Protein AF-A0AAU9WSA8-F1 (afdb_monomer_lite)

pLDDT: mean 71.11, std 16.86, range [29.41, 93.94]

Structure (mmCIF, N/CA/C/O backbone):
data_AF-A0AAU9WSA8-F1
#
_entry.id   AF-A0AAU9WSA8-F1
#
loop_
_atom_site.group_PDB
_atom_site.id
_atom_site.type_symbol
_atom_site.label_atom_id
_atom_site.label_alt_id
_atom_site.label_comp_id
_atom_site.label_asym_id
_atom_site.label_entity_id
_atom_site.label_seq_id
_atom_site.pdbx_PDB_ins_code
_atom_site.Cartn_x
_atom_site.Cartn_y
_atom_site.Cartn_z
_atom_site.occupancy
_atom_site.B_iso_or_equiv
_atom_site.auth_seq_id
_atom_site.auth_comp_id
_atom_site.auth_asym_id
_atom_site.auth_atom_id
_atom_site.pdbx_PDB_model_num
ATOM 1 N N . ILE A 1 1 ? 27.628 58.136 44.321 1.00 37.78 1 ILE A N 1
ATOM 2 C CA . ILE A 1 1 ? 28.320 58.848 43.226 1.00 37.78 1 ILE A CA 1
ATOM 3 C C . ILE A 1 1 ? 28.999 57.755 42.400 1.00 37.78 1 ILE A C 1
ATOM 5 O O . ILE A 1 1 ? 30.096 57.352 42.742 1.00 37.78 1 ILE A O 1
ATOM 9 N N . GLU A 1 2 ? 28.289 56.952 41.610 1.00 31.12 2 GLU A N 1
ATOM 10 C CA . GLU A 1 2 ? 27.441 57.279 40.449 1.00 31.12 2 GLU A CA 1
ATOM 11 C C . GLU A 1 2 ? 28.246 57.835 39.260 1.00 31.12 2 GLU A C 1
ATOM 13 O O . GLU A 1 2 ? 29.129 58.669 39.449 1.00 31.12 2 GLU A O 1
ATOM 18 N N . SER A 1 3 ? 27.867 57.362 38.068 1.00 32.19 3 SER A N 1
ATOM 19 C CA . SER A 1 3 ? 28.309 57.655 36.690 1.00 32.19 3 SER A CA 1
ATOM 20 C C . SER A 1 3 ? 29.163 56.541 36.064 1.00 32.19 3 SER A C 1
ATOM 22 O O . SER A 1 3 ? 30.264 56.243 36.512 1.00 32.19 3 SER A O 1
ATOM 24 N N . SER A 1 4 ? 28.571 55.694 35.215 1.00 36.19 4 SER A N 1
ATOM 25 C CA . SER A 1 4 ? 28.052 55.945 33.851 1.00 36.19 4 SER A CA 1
ATOM 26 C C . SER A 1 4 ? 29.184 55.947 32.833 1.00 36.19 4 SER A C 1
ATOM 28 O O . SER A 1 4 ? 29.874 56.944 32.663 1.00 36.19 4 SER A O 1
ATOM 30 N N . ILE A 1 5 ? 29.336 54.824 32.133 1.00 39.62 5 ILE A N 1
ATOM 31 C CA . ILE A 1 5 ? 29.928 54.827 30.798 1.00 39.62 5 ILE A CA 1
ATOM 32 C C . ILE A 1 5 ? 28.748 54.687 29.845 1.00 39.62 5 ILE A C 1
ATOM 34 O O . ILE A 1 5 ? 28.063 53.665 29.833 1.00 39.62 5 ILE A O 1
ATOM 38 N N . GLU A 1 6 ? 28.479 55.786 29.152 1.00 33.28 6 GLU A N 1
ATOM 39 C CA . GLU A 1 6 ? 27.441 55.940 28.145 1.00 33.28 6 GLU A CA 1
ATOM 40 C C . GLU A 1 6 ? 27.757 55.108 26.898 1.00 33.28 6 GLU A C 1
ATOM 42 O O . GLU A 1 6 ? 28.896 55.020 26.436 1.00 33.28 6 GLU A O 1
ATOM 47 N N . GLU A 1 7 ? 26.705 54.508 26.356 1.00 34.28 7 GLU A N 1
ATOM 48 C CA . GLU A 1 7 ? 26.665 53.786 25.091 1.00 34.28 7 GLU A CA 1
ATOM 49 C C . GLU A 1 7 ? 26.322 54.790 23.970 1.00 34.28 7 GLU A C 1
ATOM 51 O O . GLU A 1 7 ? 25.290 55.461 24.071 1.00 34.28 7 GLU A O 1
ATOM 56 N N . PRO A 1 8 ? 27.134 54.946 22.904 1.00 35.00 8 PRO A N 1
ATOM 57 C CA . PRO A 1 8 ? 26.771 55.817 21.794 1.00 35.00 8 PRO A CA 1
ATOM 58 C C . PRO A 1 8 ? 25.943 55.055 20.755 1.00 35.00 8 PRO A C 1
ATOM 60 O O . PRO A 1 8 ? 26.436 54.161 20.065 1.00 35.00 8 PRO A O 1
ATOM 63 N N . LEU A 1 9 ? 24.684 55.470 20.624 1.00 43.28 9 LEU A N 1
ATOM 64 C CA . LEU A 1 9 ? 23.805 55.189 19.492 1.00 43.28 9 LEU A CA 1
ATOM 65 C C . LEU A 1 9 ? 24.187 56.063 18.284 1.00 43.28 9 LEU A C 1
ATOM 67 O O . LEU A 1 9 ? 24.214 57.286 18.389 1.00 43.28 9 LEU A O 1
ATOM 71 N N . LEU A 1 10 ? 24.381 55.428 17.129 1.00 32.25 10 LEU A N 1
ATOM 72 C CA . LEU A 1 10 ? 24.220 55.974 15.771 1.00 32.25 10 LEU A CA 1
ATOM 73 C C . LEU A 1 10 ? 23.604 54.804 14.972 1.00 32.25 10 LEU A C 1
ATOM 75 O O . LEU A 1 10 ? 24.219 53.742 14.917 1.00 32.25 10 LEU A O 1
ATOM 79 N N . GLY A 1 11 ? 22.334 54.810 14.542 1.00 30.17 11 GLY A N 1
ATOM 80 C CA . GLY A 1 11 ? 21.685 55.757 13.619 1.00 30.17 11 GLY A CA 1
ATOM 81 C C . GLY A 1 11 ? 22.115 55.437 12.179 1.00 30.17 11 GLY A C 1
ATOM 82 O O . GLY A 1 11 ? 23.296 55.203 11.961 1.00 30.17 11 GLY A O 1
ATOM 83 N N . ASP A 1 12 ? 21.308 55.415 11.126 1.00 29.41 12 ASP A N 1
ATOM 84 C CA . ASP A 1 12 ? 19.871 55.372 10.833 1.00 29.41 12 ASP A CA 1
ATOM 85 C C . ASP A 1 12 ? 19.802 55.008 9.321 1.00 29.41 12 ASP A C 1
ATOM 87 O O . ASP A 1 12 ? 20.824 55.061 8.633 1.00 29.41 12 ASP A O 1
ATOM 91 N N . ASP A 1 13 ? 18.619 54.665 8.814 1.00 30.89 13 ASP A N 1
ATOM 92 C CA . ASP A 1 13 ? 18.207 54.756 7.407 1.00 30.89 13 ASP A CA 1
ATOM 93 C C . ASP A 1 13 ? 18.874 53.867 6.337 1.00 30.89 13 ASP A C 1
ATOM 95 O O . ASP A 1 13 ? 19.964 54.106 5.821 1.00 30.89 13 ASP A O 1
ATOM 99 N N . THR A 1 14 ? 18.109 52.906 5.817 1.00 29.64 14 THR A N 1
ATOM 100 C CA . THR A 1 14 ? 17.340 53.135 4.575 1.00 29.64 14 THR A CA 1
ATOM 101 C C . THR A 1 14 ? 16.587 51.877 4.145 1.00 29.64 14 THR A C 1
ATOM 103 O O . THR A 1 14 ? 17.106 50.763 4.150 1.00 29.64 14 THR A O 1
ATOM 106 N N . ASP A 1 15 ? 15.330 52.108 3.771 1.00 30.19 15 ASP A N 1
ATOM 107 C CA . ASP A 1 15 ? 14.616 51.488 2.660 1.00 30.19 15 ASP A CA 1
ATOM 108 C C . ASP A 1 15 ? 14.897 50.017 2.325 1.00 30.19 15 ASP A C 1
ATOM 110 O O . ASP A 1 15 ? 15.874 49.649 1.678 1.00 30.19 15 ASP A O 1
ATOM 114 N N . THR A 1 16 ? 13.873 49.189 2.505 1.00 33.19 16 THR A N 1
ATOM 115 C CA . THR A 1 16 ? 13.071 48.825 1.328 1.00 33.19 16 THR A CA 1
ATOM 116 C C . THR A 1 16 ? 11.774 48.168 1.767 1.00 33.19 16 THR A C 1
ATOM 118 O O . THR A 1 16 ? 11.751 47.134 2.435 1.00 33.19 16 THR A O 1
ATOM 121 N N . ALA A 1 17 ? 10.665 48.767 1.339 1.00 40.09 17 ALA A N 1
ATOM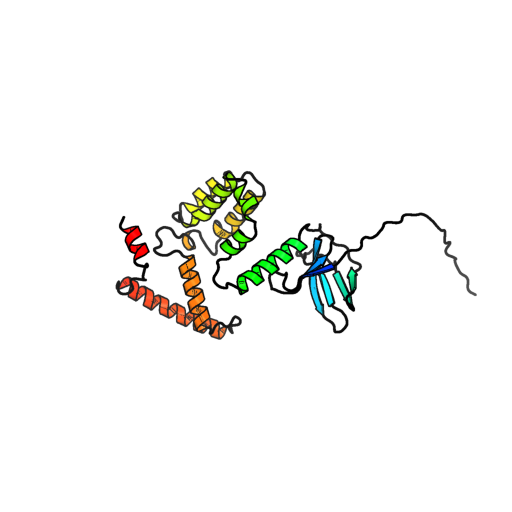 122 C CA . ALA A 1 17 ? 9.401 48.071 1.202 1.00 40.09 17 ALA A CA 1
ATOM 123 C C . ALA A 1 17 ? 9.640 46.698 0.553 1.00 40.09 17 ALA A C 1
ATOM 125 O O . ALA A 1 17 ? 10.170 46.625 -0.555 1.00 40.09 17 ALA A O 1
ATOM 126 N N . ASN A 1 18 ? 9.225 45.613 1.210 1.00 36.19 18 ASN A N 1
ATOM 127 C CA . ASN A 1 18 ? 9.007 44.354 0.509 1.00 36.19 18 ASN A CA 1
ATOM 128 C C . ASN A 1 18 ? 7.580 43.871 0.806 1.00 36.19 18 ASN A C 1
ATOM 130 O O . ASN A 1 18 ? 7.241 43.599 1.961 1.00 36.19 18 ASN A O 1
ATOM 134 N N . PRO A 1 19 ? 6.701 43.886 -0.207 1.00 33.22 19 PRO A N 1
ATOM 135 C CA . PRO A 1 19 ? 5.266 43.950 -0.036 1.00 33.22 19 PRO A CA 1
ATOM 136 C C . PRO A 1 19 ? 4.695 42.563 0.250 1.00 33.22 19 PRO A C 1
ATOM 138 O O . PRO A 1 19 ? 5.194 41.558 -0.245 1.00 33.22 19 PRO A O 1
ATOM 141 N N . ASN A 1 20 ? 3.588 42.525 0.990 1.00 38.09 20 ASN A N 1
ATOM 142 C CA . ASN A 1 20 ? 2.540 41.519 0.827 1.00 38.09 20 ASN A CA 1
ATOM 143 C C . ASN A 1 20 ? 3.008 40.081 0.562 1.00 38.09 20 ASN A C 1
ATOM 145 O O . ASN A 1 20 ? 2.600 39.464 -0.421 1.00 38.09 20 ASN A O 1
ATOM 149 N N . ASN A 1 21 ? 3.736 39.475 1.498 1.00 43.75 21 ASN A N 1
ATOM 150 C CA . ASN A 1 21 ? 3.671 38.023 1.612 1.00 43.75 21 ASN A CA 1
ATOM 151 C C . ASN A 1 21 ? 2.433 37.683 2.451 1.00 43.75 21 ASN A C 1
ATOM 153 O O . ASN A 1 21 ? 2.531 37.229 3.589 1.00 43.75 21 ASN A O 1
ATOM 157 N N . HIS A 1 22 ? 1.245 37.999 1.920 1.00 50.22 22 HIS A N 1
ATOM 158 C CA . HIS A 1 22 ? -0.015 37.593 2.532 1.00 50.22 22 HIS A CA 1
ATOM 159 C C . HIS A 1 22 ? -0.132 36.078 2.346 1.00 50.22 22 HIS A C 1
ATOM 161 O O . HIS A 1 22 ? -0.768 35.583 1.415 1.00 50.22 22 HIS A O 1
ATOM 167 N N . VAL A 1 23 ? 0.567 35.334 3.205 1.00 61.31 23 VAL A N 1
ATOM 168 C CA . VAL A 1 23 ? 0.524 33.880 3.249 1.00 61.31 23 VAL A CA 1
ATOM 169 C C . VAL A 1 23 ? -0.900 33.501 3.642 1.00 61.31 23 VAL A C 1
ATOM 171 O O . VAL A 1 23 ? -1.293 33.587 4.802 1.00 61.31 23 VAL A O 1
ATOM 174 N N . THR A 1 24 ? -1.724 33.160 2.652 1.00 71.25 24 THR A N 1
ATOM 175 C CA . THR A 1 24 ? -3.102 32.736 2.893 1.00 71.25 24 THR A CA 1
ATOM 176 C C . THR A 1 24 ? -3.088 31.287 3.334 1.00 71.25 24 THR A C 1
ATOM 178 O O . THR A 1 24 ? -2.490 30.441 2.667 1.00 71.25 24 THR A O 1
ATOM 181 N N . PHE A 1 25 ? -3.790 30.981 4.416 1.00 77.00 25 PHE A N 1
ATOM 182 C CA . PHE A 1 25 ? -3.896 29.623 4.922 1.00 77.00 25 PHE A CA 1
ATOM 183 C C . PHE A 1 25 ? -5.246 29.020 4.540 1.00 77.00 25 PHE A C 1
ATOM 185 O O . PHE A 1 25 ? -6.300 29.578 4.836 1.00 77.00 25 PHE A O 1
ATOM 192 N N . GLN A 1 26 ? -5.217 27.856 3.898 1.00 75.06 26 GLN A N 1
ATOM 193 C CA . GLN A 1 26 ? -6.404 27.087 3.563 1.00 75.06 26 GLN A CA 1
ATOM 194 C C . GLN A 1 26 ? -6.526 25.879 4.495 1.00 75.06 26 GLN A C 1
ATOM 196 O O . GLN A 1 26 ? -5.675 24.983 4.517 1.00 75.06 26 GLN A O 1
ATOM 201 N N . LEU A 1 27 ? -7.629 25.829 5.242 1.00 74.81 27 LEU A N 1
ATOM 202 C CA . LEU A 1 27 ? -8.042 24.628 5.956 1.00 74.81 27 LEU A CA 1
ATOM 203 C C . LEU A 1 27 ? -8.641 23.637 4.962 1.00 74.81 27 LEU A C 1
ATOM 205 O O . LEU A 1 27 ? -9.646 23.909 4.309 1.00 74.81 27 LEU A O 1
ATOM 209 N N . VAL A 1 28 ? -8.033 22.460 4.873 1.00 66.69 28 VAL A N 1
ATOM 210 C CA . VAL A 1 28 ? -8.615 21.313 4.185 1.00 66.69 28 VAL A CA 1
ATOM 211 C C . VAL A 1 28 ? -9.108 20.344 5.247 1.00 66.69 28 VAL A C 1
ATOM 213 O O . VAL A 1 28 ? -8.354 19.523 5.787 1.00 66.69 28 VAL A O 1
ATOM 216 N N . GLU A 1 29 ? -10.391 20.464 5.579 1.00 63.06 29 GLU A N 1
ATOM 217 C CA . GLU A 1 29 ? -11.080 19.504 6.437 1.00 63.06 29 GLU A CA 1
ATOM 218 C C . GLU A 1 29 ? -11.007 18.110 5.813 1.00 63.06 29 GLU A C 1
ATOM 220 O O . GLU A 1 29 ? -11.166 17.930 4.608 1.00 63.06 29 GLU A O 1
ATOM 225 N N . GLU A 1 30 ? -10.634 17.134 6.641 1.00 64.06 30 GLU A N 1
ATOM 226 C CA . GLU A 1 30 ? -10.365 15.746 6.247 1.00 64.06 30 GLU A CA 1
ATOM 227 C C . GLU A 1 30 ? -9.272 15.502 5.180 1.00 64.06 30 GLU A C 1
ATOM 229 O O . GLU A 1 30 ? -9.045 14.357 4.777 1.00 64.06 30 GLU A O 1
ATOM 234 N N . GLY A 1 31 ? -8.510 16.527 4.785 1.00 54.97 31 GLY A N 1
ATOM 235 C CA . GLY A 1 31 ? -7.525 16.454 3.696 1.00 54.97 31 GLY A CA 1
ATOM 236 C C . GLY A 1 31 ? -6.257 15.636 3.974 1.00 54.97 31 GLY A C 1
ATOM 237 O O . GLY A 1 31 ? -5.408 15.486 3.097 1.00 5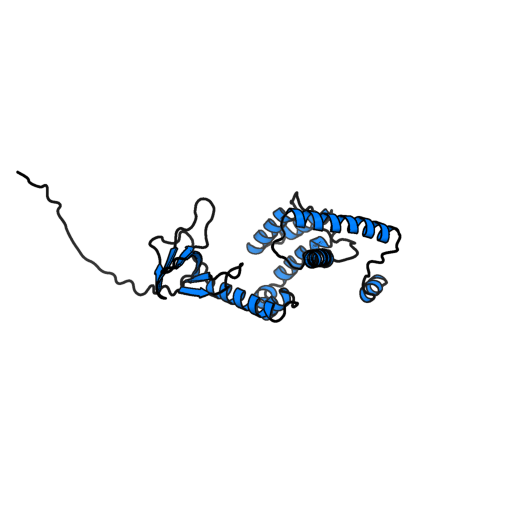4.97 31 GLY A O 1
ATOM 238 N N . SER A 1 32 ? -6.067 15.103 5.187 1.00 60.56 32 SER A N 1
ATOM 239 C CA . SER A 1 32 ? -4.902 14.263 5.508 1.00 60.56 32 SER A CA 1
ATOM 240 C C . SER A 1 32 ? -5.128 12.773 5.215 1.00 60.56 32 SER A C 1
ATOM 242 O O . SER A 1 32 ? -6.258 12.275 5.158 1.00 60.56 32 SER A O 1
ATOM 244 N N . LYS A 1 33 ? -4.031 11.997 5.141 1.00 55.19 33 LYS A N 1
ATOM 245 C CA . LYS A 1 33 ? -4.071 10.524 4.998 1.00 55.19 33 LYS A CA 1
ATOM 246 C C . LYS A 1 33 ? -5.015 9.867 6.024 1.00 55.19 33 LYS A C 1
ATOM 248 O O . LYS A 1 33 ? -5.754 8.958 5.663 1.00 55.19 33 LYS A O 1
ATOM 253 N N . ARG A 1 34 ? -5.102 10.406 7.250 1.00 55.78 34 ARG A N 1
ATOM 254 C CA . ARG A 1 34 ? -5.961 9.917 8.351 1.00 55.78 34 ARG A CA 1
ATOM 255 C C . ARG A 1 34 ? -7.297 10.669 8.537 1.00 55.78 34 ARG A C 1
ATOM 257 O O . ARG A 1 34 ? -7.868 10.569 9.615 1.00 55.78 34 ARG A O 1
ATOM 264 N N . ARG A 1 35 ? -7.785 11.430 7.542 1.00 54.19 35 ARG A N 1
ATOM 265 C CA . ARG A 1 35 ? -9.034 12.238 7.621 1.00 54.19 35 ARG A CA 1
ATOM 266 C C . ARG A 1 35 ? -9.048 13.299 8.731 1.00 54.19 35 ARG A C 1
ATOM 268 O O . ARG A 1 35 ? -10.093 13.762 9.155 1.00 54.19 35 ARG A O 1
ATOM 275 N N . LYS A 1 36 ? -7.878 13.721 9.200 1.00 68.12 36 LYS A N 1
ATOM 276 C CA . LYS A 1 36 ? -7.743 14.904 10.059 1.00 68.12 36 LYS A CA 1
ATOM 277 C C . LYS A 1 36 ? -7.614 16.162 9.209 1.00 68.12 36 LYS A C 1
ATOM 279 O O . LYS A 1 36 ? -7.059 16.079 8.108 1.00 68.12 36 LYS A O 1
ATOM 284 N N . THR A 1 37 ? -8.063 17.290 9.747 1.00 72.69 37 THR A N 1
ATOM 285 C CA . THR A 1 37 ? -7.886 18.619 9.157 1.00 72.69 37 THR A CA 1
ATOM 286 C C . THR A 1 37 ? -6.409 18.882 8.889 1.00 72.69 37 THR A C 1
ATOM 288 O O . THR A 1 37 ? -5.555 18.642 9.750 1.00 72.69 37 THR A O 1
ATOM 291 N N . LYS A 1 38 ? -6.111 19.329 7.672 1.00 79.00 38 LYS A N 1
ATOM 292 C CA . LYS A 1 38 ? -4.770 19.696 7.228 1.00 79.00 38 LYS A CA 1
ATOM 293 C C . LYS A 1 38 ? -4.788 21.179 6.880 1.00 79.00 38 LYS A C 1
ATOM 295 O O . LYS A 1 38 ? -5.657 21.606 6.130 1.00 79.00 38 LYS A O 1
ATOM 300 N N . LEU A 1 39 ? -3.853 21.941 7.430 1.00 81.56 39 LEU A N 1
ATOM 301 C CA . LEU A 1 39 ? -3.653 23.337 7.059 1.00 81.56 39 LEU A CA 1
ATOM 302 C C . LEU A 1 39 ? -2.588 23.381 5.966 1.00 81.56 39 LEU A C 1
ATOM 304 O O . LEU A 1 39 ? -1.560 22.710 6.091 1.00 81.56 39 LEU A O 1
ATOM 308 N N . VAL A 1 40 ? -2.841 24.125 4.899 1.00 80.50 40 VAL A N 1
ATOM 309 C CA . VAL A 1 40 ? -1.874 24.337 3.821 1.00 80.50 40 VAL A CA 1
ATOM 310 C C . VAL A 1 40 ? -1.792 25.828 3.553 1.00 80.50 40 VAL A C 1
ATOM 312 O O . VAL A 1 40 ? -2.828 26.488 3.514 1.00 80.50 40 VAL A O 1
ATOM 315 N N . ASP A 1 41 ? -0.590 26.362 3.409 1.00 80.81 41 ASP A N 1
ATOM 316 C CA . ASP A 1 41 ? -0.400 27.769 3.075 1.00 80.81 41 ASP A CA 1
ATOM 317 C C . ASP A 1 41 ? -0.251 27.997 1.559 1.00 80.81 41 ASP A C 1
ATOM 319 O O . ASP A 1 41 ? -0.097 27.048 0.782 1.00 80.81 41 ASP A O 1
ATOM 323 N N . SER A 1 42 ? -0.325 29.255 1.117 1.00 72.94 42 SER A N 1
ATOM 324 C CA . SER A 1 42 ? -0.161 29.628 -0.297 1.00 72.94 42 SER A CA 1
ATOM 325 C C . SER A 1 42 ? 1.235 29.350 -0.848 1.00 72.94 42 SER A C 1
ATOM 327 O O . SER A 1 42 ? 1.395 29.251 -2.062 1.00 72.94 42 SER A O 1
ATOM 329 N N . LEU A 1 43 ? 2.229 29.193 0.025 1.00 71.62 43 LEU A N 1
ATOM 330 C CA . LEU A 1 43 ? 3.605 28.874 -0.343 1.00 71.62 43 LEU A CA 1
ATOM 331 C C . LEU A 1 43 ? 3.810 27.368 -0.576 1.00 71.62 43 LEU A C 1
ATOM 333 O O . LEU A 1 43 ? 4.849 26.975 -1.103 1.00 71.62 43 LEU A O 1
ATOM 337 N N . GLY A 1 44 ? 2.824 26.528 -0.238 1.00 72.25 44 GLY A N 1
ATOM 338 C CA . GLY A 1 44 ? 2.845 25.077 -0.438 1.00 72.25 44 GLY A CA 1
ATOM 339 C C . GLY A 1 44 ? 3.309 24.278 0.784 1.00 72.25 44 GLY A C 1
ATOM 340 O O . GLY A 1 44 ? 3.500 23.063 0.693 1.00 72.25 44 GLY A O 1
ATOM 341 N N . TYR A 1 45 ? 3.478 24.911 1.944 1.00 80.31 45 TYR A N 1
ATOM 342 C CA . TYR A 1 45 ? 3.788 24.229 3.193 1.00 80.31 45 TYR A CA 1
ATOM 343 C C . TYR A 1 45 ? 2.539 23.631 3.830 1.00 80.31 45 TYR A C 1
ATOM 345 O O . TYR A 1 45 ? 1.426 24.149 3.761 1.00 80.31 45 TYR A O 1
ATOM 353 N N . SER A 1 46 ? 2.732 22.477 4.462 1.00 83.12 46 SER A N 1
ATOM 354 C CA . SER A 1 46 ? 1.671 21.681 5.067 1.00 83.12 46 SER A CA 1
ATOM 355 C C . SER A 1 46 ? 1.867 21.562 6.572 1.00 83.12 46 SER A C 1
ATOM 357 O O . SER A 1 46 ? 2.962 21.242 7.044 1.00 83.12 46 SER A O 1
ATOM 359 N N . TYR A 1 47 ? 0.775 21.711 7.317 1.00 84.06 47 TYR A N 1
ATOM 360 C CA . TYR A 1 47 ? 0.774 21.633 8.771 1.00 84.06 47 TYR A CA 1
ATOM 361 C C . TYR A 1 47 ? -0.295 20.666 9.290 1.00 84.06 47 TYR A C 1
ATOM 363 O O . TYR A 1 47 ? -1.380 20.510 8.718 1.00 84.06 47 TYR A O 1
ATOM 371 N N . ASN A 1 48 ? 0.019 19.999 10.401 1.00 84.25 48 ASN A N 1
ATOM 372 C CA . ASN A 1 48 ? -0.922 19.193 11.172 1.00 84.25 48 ASN A CA 1
ATOM 373 C C . ASN A 1 48 ? -1.164 19.814 12.552 1.00 84.25 48 ASN A C 1
ATOM 375 O O . ASN A 1 48 ? -0.342 20.578 13.057 1.00 84.25 48 ASN A O 1
ATOM 379 N N . VAL A 1 49 ? -2.303 19.488 13.164 1.00 85.12 49 VAL A N 1
ATOM 380 C CA . VAL A 1 49 ? -2.616 19.956 14.519 1.00 85.12 49 VAL A CA 1
ATOM 381 C C . VAL A 1 49 ? -1.639 19.317 15.507 1.00 85.12 49 VAL A C 1
ATOM 383 O O . VAL A 1 49 ? -1.612 18.091 15.652 1.00 85.12 49 VAL A O 1
ATOM 386 N N . ARG A 1 50 ? -0.860 20.152 16.199 1.00 84.12 50 ARG A N 1
ATOM 387 C CA . ARG A 1 50 ? 0.006 19.760 17.317 1.00 84.12 50 ARG A CA 1
ATOM 388 C C . ARG A 1 50 ? -0.785 19.711 18.619 1.00 84.12 50 ARG A C 1
ATOM 390 O O . ARG A 1 50 ? -0.679 18.741 19.363 1.00 84.12 50 ARG A O 1
ATOM 397 N N . SER A 1 51 ? -1.566 20.752 18.889 1.00 82.38 51 SER A N 1
ATOM 398 C CA . SER A 1 51 ? -2.409 20.860 20.079 1.00 82.38 51 SER A CA 1
ATOM 399 C C . SER A 1 51 ? -3.566 21.824 19.833 1.00 82.38 51 SER A C 1
ATOM 401 O O . SER A 1 51 ? -3.479 22.729 19.003 1.00 82.38 51 SER A O 1
ATOM 403 N N . LYS A 1 52 ? -4.663 21.621 20.563 1.00 85.56 52 LYS A N 1
ATOM 404 C CA . LYS A 1 52 ? -5.842 22.483 20.526 1.00 85.56 52 LYS A CA 1
ATOM 405 C C . LYS A 1 52 ? -6.142 22.952 21.946 1.00 85.56 52 LYS A C 1
ATOM 407 O O . LYS A 1 52 ? -6.238 22.126 22.849 1.00 85.56 52 LYS A O 1
ATOM 412 N N . ARG A 1 53 ? -6.238 24.263 22.135 1.00 83.44 53 ARG A N 1
ATOM 413 C CA . ARG A 1 53 ? -6.702 24.924 23.360 1.00 83.44 53 ARG A CA 1
ATOM 414 C C . ARG A 1 53 ? -8.073 25.546 23.091 1.00 83.44 53 ARG A C 1
ATOM 416 O O . ARG A 1 53 ? -8.491 25.625 21.938 1.00 83.44 53 ARG A O 1
ATOM 423 N N . SER A 1 54 ? -8.764 25.980 24.141 1.00 78.50 54 SER A N 1
ATOM 424 C CA . SER A 1 54 ? -10.068 26.651 24.023 1.00 78.50 54 SER A CA 1
ATOM 425 C C . SER A 1 54 ? -10.009 27.905 23.143 1.00 78.50 54 SER A C 1
ATOM 427 O O . SER A 1 54 ? -10.928 28.137 22.371 1.00 78.50 54 SER A O 1
ATOM 429 N N . TYR A 1 55 ? -8.908 28.655 23.217 1.00 80.56 55 TYR A N 1
ATOM 430 C CA . TYR A 1 55 ? -8.718 29.942 22.539 1.00 80.56 55 TYR A CA 1
ATOM 431 C C . TYR A 1 55 ? -7.791 29.881 21.312 1.00 80.56 55 TYR A C 1
ATOM 433 O O . TYR A 1 55 ? -7.657 30.862 20.591 1.00 80.56 55 TYR A O 1
ATOM 441 N N . ALA A 1 56 ? -7.087 28.765 21.082 1.00 84.44 56 ALA A N 1
ATOM 442 C CA . ALA A 1 56 ? -6.080 28.691 20.023 1.00 84.44 56 ALA A CA 1
ATOM 443 C C . ALA A 1 56 ? -5.844 27.267 19.517 1.00 84.44 56 ALA A C 1
ATOM 445 O O . ALA A 1 56 ? -5.791 26.312 20.297 1.00 84.44 56 ALA A O 1
ATOM 446 N N . THR A 1 57 ? -5.599 27.124 18.215 1.00 85.69 57 THR A N 1
ATOM 447 C CA . THR A 1 57 ? -5.115 25.870 17.620 1.00 85.69 57 THR A CA 1
ATOM 448 C C . THR A 1 57 ? -3.676 26.039 17.153 1.00 85.69 57 THR A C 1
ATOM 450 O O . THR A 1 57 ? -3.369 26.947 16.385 1.00 85.69 57 THR A O 1
ATOM 453 N N . TYR A 1 58 ? -2.793 25.151 17.606 1.00 85.94 58 TYR A N 1
ATOM 454 C CA . TYR A 1 58 ? -1.380 25.156 17.244 1.00 85.94 58 TYR A CA 1
ATOM 455 C C . TYR A 1 58 ? -1.119 24.110 16.170 1.00 85.94 58 TYR A C 1
ATOM 457 O O . TYR A 1 58 ? -1.349 22.910 16.363 1.00 85.94 58 TYR A O 1
ATOM 465 N N . TRP A 1 59 ? -0.579 24.567 15.055 1.00 87.69 59 TRP A N 1
ATOM 466 C CA . TRP A 1 59 ? -0.221 23.772 13.896 1.00 87.69 59 TRP A CA 1
ATOM 467 C C . TRP A 1 59 ? 1.298 23.661 13.813 1.00 87.69 59 TRP A C 1
ATOM 469 O O . TRP A 1 59 ? 2.015 24.625 14.066 1.00 87.69 59 TRP A O 1
ATOM 479 N N . GLN A 1 60 ? 1.807 22.484 13.467 1.00 89.25 60 GLN A N 1
ATOM 480 C CA . GLN A 1 60 ? 3.236 22.253 13.241 1.00 89.25 60 GLN A CA 1
ATOM 481 C C . GLN A 1 60 ? 3.454 21.689 11.840 1.00 89.25 60 GLN A C 1
ATOM 483 O O . GLN A 1 60 ? 2.598 20.969 11.316 1.00 89.25 60 GLN A O 1
ATOM 488 N N . CYS A 1 61 ? 4.603 21.997 11.245 1.00 87.12 61 CYS A N 1
ATOM 489 C CA . CYS A 1 61 ? 4.963 21.488 9.931 1.00 87.12 61 CYS A CA 1
ATOM 490 C C . CYS A 1 61 ? 4.969 19.948 9.896 1.00 87.12 61 CYS A C 1
ATOM 492 O O . CYS A 1 61 ? 5.361 19.273 10.855 1.00 87.12 61 CYS A O 1
ATOM 494 N N . THR A 1 62 ? 4.538 19.374 8.771 1.00 82.56 62 THR A N 1
ATOM 495 C CA . THR A 1 62 ? 4.485 17.919 8.587 1.00 82.56 62 THR A CA 1
ATOM 496 C C . THR A 1 62 ? 5.838 17.267 8.277 1.00 82.56 62 THR A C 1
ATOM 498 O O . THR A 1 62 ? 5.945 16.049 8.408 1.00 82.56 62 THR A O 1
ATOM 501 N N . VAL A 1 63 ? 6.867 18.032 7.891 1.00 83.25 63 VAL A N 1
ATOM 502 C CA . VAL A 1 63 ? 8.204 17.512 7.545 1.00 83.25 63 VAL A CA 1
ATOM 503 C C . VAL A 1 63 ? 9.057 17.363 8.805 1.00 83.25 63 VAL A C 1
ATOM 505 O O . VAL A 1 63 ? 9.544 18.339 9.370 1.00 83.25 63 VAL A O 1
ATOM 508 N N . ARG A 1 64 ? 9.224 16.127 9.290 1.00 83.44 64 ARG A N 1
ATOM 509 C CA . ARG A 1 64 ? 9.954 15.840 10.540 1.00 83.44 64 ARG A CA 1
ATOM 510 C C . ARG A 1 64 ? 10.872 14.608 10.434 1.00 83.44 64 ARG A C 1
ATOM 512 O O . ARG A 1 64 ? 10.584 13.597 11.077 1.00 83.44 64 ARG A O 1
ATOM 519 N N . PRO A 1 65 ? 11.951 14.648 9.630 1.00 81.12 65 PRO A N 1
ATOM 520 C CA . PRO A 1 65 ? 12.959 13.586 9.623 1.00 81.12 65 PRO A CA 1
ATOM 521 C C . PRO A 1 65 ? 13.663 13.484 10.989 1.00 81.12 65 PRO A C 1
ATOM 523 O O . PRO A 1 65 ? 13.736 14.462 11.738 1.00 81.12 65 PRO A O 1
ATOM 526 N N . ARG A 1 66 ? 14.166 12.291 11.346 1.00 76.00 66 ARG A N 1
ATOM 527 C CA . ARG A 1 66 ? 14.902 12.087 12.608 1.00 76.00 66 ARG A CA 1
ATOM 528 C C . ARG A 1 66 ? 16.158 12.972 12.616 1.00 76.00 66 ARG A C 1
ATOM 530 O O . ARG A 1 66 ? 16.895 12.989 11.641 1.00 76.00 66 ARG A O 1
ATOM 537 N N . GLY A 1 67 ? 16.379 13.719 13.698 1.00 79.19 67 GLY A N 1
ATOM 538 C CA . GLY A 1 67 ? 17.528 14.624 13.862 1.00 79.19 67 GLY A CA 1
ATOM 539 C C . GLY A 1 67 ? 17.316 16.051 13.335 1.00 79.19 67 GLY A C 1
ATOM 540 O O . GLY A 1 67 ? 17.637 16.993 14.048 1.00 79.19 67 GLY A O 1
ATOM 541 N N . ASN A 1 68 ? 16.703 16.236 12.158 1.00 83.62 68 ASN A N 1
ATOM 542 C CA . ASN A 1 68 ? 16.525 17.560 11.528 1.00 83.62 68 ASN A CA 1
ATOM 543 C C . ASN A 1 68 ? 15.048 17.908 11.250 1.00 83.62 68 ASN A C 1
ATOM 545 O O . ASN A 1 68 ? 14.642 18.217 10.128 1.00 83.62 68 ASN A O 1
ATOM 549 N N . ALA A 1 69 ? 14.199 17.800 12.272 1.00 86.19 69 ALA A N 1
ATOM 550 C CA . ALA A 1 69 ? 12.774 18.069 12.116 1.00 86.19 69 ALA A CA 1
ATOM 551 C C . ALA A 1 69 ? 12.484 19.562 11.905 1.00 86.19 69 ALA A C 1
ATOM 553 O O . ALA A 1 69 ? 13.020 20.406 12.625 1.00 86.19 69 ALA A O 1
ATOM 554 N N . CYS A 1 70 ? 11.559 19.876 10.993 1.00 86.88 70 CYS A N 1
ATOM 555 C CA . CYS A 1 70 ? 11.104 21.246 10.805 1.00 86.88 70 CYS A CA 1
ATOM 556 C C . CYS A 1 70 ? 10.418 21.766 12.077 1.00 86.88 70 CYS A C 1
ATOM 558 O O . CYS A 1 70 ? 9.575 21.081 12.674 1.00 86.88 70 CYS A O 1
ATOM 560 N N . LYS A 1 71 ? 10.795 22.980 12.494 1.00 86.31 71 LYS A N 1
ATOM 561 C CA . LYS A 1 71 ? 10.276 23.658 13.693 1.00 86.31 71 LYS A CA 1
ATOM 562 C C . LYS A 1 71 ? 9.241 24.742 13.376 1.00 86.31 71 LYS A C 1
ATOM 564 O O . LYS A 1 71 ? 8.763 25.393 14.305 1.00 86.31 71 LYS A O 1
ATOM 569 N N . ALA A 1 72 ? 8.891 24.919 12.103 1.00 87.50 72 ALA A N 1
ATOM 570 C CA . ALA A 1 72 ? 7.883 25.876 11.675 1.00 87.50 72 ALA A CA 1
ATOM 571 C C . ALA A 1 72 ? 6.497 25.514 12.228 1.00 87.50 72 ALA A C 1
ATOM 573 O O . ALA A 1 72 ? 6.080 24.346 12.237 1.00 87.50 72 ALA A O 1
ATOM 574 N N . THR A 1 73 ? 5.784 26.533 12.697 1.00 87.69 73 THR A N 1
ATOM 575 C CA . THR A 1 73 ? 4.468 26.411 13.334 1.00 87.69 73 THR A CA 1
ATOM 576 C C . THR A 1 73 ? 3.540 27.516 12.869 1.00 87.69 73 THR A C 1
ATOM 578 O O . THR A 1 73 ? 4.009 28.587 12.511 1.00 87.69 73 THR A O 1
ATOM 581 N N . VAL A 1 74 ? 2.234 27.283 12.944 1.00 86.88 74 VAL A N 1
ATOM 582 C CA . VAL A 1 74 ? 1.201 28.299 12.701 1.00 86.88 74 VAL A CA 1
ATOM 583 C C . VAL A 1 74 ? 0.238 28.285 13.879 1.00 86.88 74 VAL A C 1
ATOM 585 O O . VAL A 1 74 ? -0.098 27.220 14.402 1.00 86.88 74 VAL A O 1
ATOM 588 N N . ILE A 1 75 ? -0.194 29.455 14.324 1.00 85.62 75 ILE A N 1
ATOM 589 C CA . ILE A 1 75 ? -1.161 29.624 15.404 1.00 85.62 75 ILE A CA 1
ATOM 590 C C . ILE A 1 75 ? -2.453 30.145 14.786 1.00 85.62 75 ILE A C 1
ATOM 592 O O . ILE A 1 75 ? -2.433 31.090 14.007 1.00 85.62 75 ILE A O 1
ATOM 596 N N . GLN A 1 76 ? -3.569 29.505 15.121 1.00 86.75 76 GLN A N 1
ATOM 597 C CA . GLN A 1 76 ? -4.902 29.943 14.727 1.00 86.75 76 GLN A CA 1
ATOM 598 C C . GLN A 1 76 ? -5.645 30.467 15.958 1.00 86.75 76 GLN A C 1
ATOM 600 O O . GLN A 1 76 ? -5.854 29.695 16.899 1.00 86.75 76 GLN A O 1
ATOM 605 N N . GLN A 1 77 ? -6.047 31.737 15.933 1.00 85.06 77 GLN A N 1
ATOM 606 C CA . GLN A 1 77 ? -6.813 32.427 16.980 1.00 85.06 77 GLN A CA 1
ATOM 607 C C . GLN A 1 77 ? -7.939 33.226 16.320 1.00 85.06 77 GLN A C 1
ATOM 609 O O . GLN A 1 77 ? -7.689 33.954 15.363 1.00 85.06 77 GLN A O 1
ATOM 614 N N . ASP A 1 78 ? -9.177 33.031 16.775 1.00 75.06 78 ASP A N 1
ATOM 615 C CA . ASP A 1 78 ? -10.361 33.787 16.328 1.00 75.06 78 ASP A CA 1
ATOM 616 C C . ASP A 1 78 ? -10.506 33.928 14.798 1.00 75.06 78 ASP A C 1
ATOM 618 O O . ASP A 1 78 ? -10.845 34.978 14.264 1.00 75.06 78 ASP A O 1
ATOM 622 N N . GLY A 1 79 ? -10.215 32.848 14.062 1.00 69.75 79 GLY A N 1
ATOM 623 C CA . GLY A 1 79 ? -10.316 32.807 12.595 1.00 69.75 79 GLY A CA 1
ATOM 624 C C . GLY A 1 79 ? -9.116 33.389 11.839 1.00 69.75 79 GLY A C 1
ATOM 625 O O . GLY A 1 79 ? -9.032 33.217 10.625 1.00 69.75 79 GLY A O 1
ATOM 626 N N . THR A 1 80 ? -8.153 33.990 12.538 1.00 80.06 80 THR A N 1
ATOM 627 C CA . THR A 1 80 ? -6.895 34.484 11.964 1.00 80.06 80 THR A CA 1
ATOM 628 C C . THR A 1 80 ? -5.764 33.470 12.134 1.00 80.06 80 THR A C 1
ATOM 630 O O . THR A 1 80 ? -5.741 32.687 13.088 1.00 80.06 80 THR A O 1
ATOM 633 N N . PHE A 1 81 ? -4.828 33.463 11.184 1.00 82.88 81 PHE A N 1
ATOM 634 C CA . PHE A 1 81 ? -3.654 32.594 11.193 1.00 82.88 81 PHE A CA 1
ATOM 635 C C . PHE A 1 81 ? -2.387 33.436 11.266 1.00 82.88 81 PHE A C 1
ATOM 637 O O . PHE A 1 81 ? -2.211 34.366 10.484 1.00 82.88 81 PHE A O 1
ATOM 644 N N . GLN A 1 82 ? -1.489 33.073 12.174 1.00 82.00 82 GLN A N 1
ATOM 645 C CA . GLN A 1 82 ? -0.196 33.722 12.343 1.00 82.00 82 GLN A CA 1
ATOM 646 C C . GLN A 1 82 ? 0.910 32.672 12.265 1.00 82.00 82 GLN A C 1
ATOM 648 O O . GLN A 1 82 ? 0.900 31.683 13.005 1.00 82.00 82 GLN A O 1
ATOM 653 N N . ALA A 1 83 ? 1.862 32.863 11.353 1.00 81.38 83 ALA A N 1
ATOM 654 C CA . ALA A 1 83 ? 3.056 32.030 11.296 1.00 81.38 83 ALA A CA 1
ATOM 655 C C . ALA A 1 83 ? 3.931 32.295 12.533 1.00 81.38 83 ALA A C 1
ATOM 657 O O . ALA A 1 83 ? 4.098 33.432 12.962 1.00 81.38 83 ALA A O 1
ATOM 658 N N . GLY A 1 84 ? 4.467 31.236 13.134 1.00 78.69 84 GLY A N 1
ATOM 659 C CA . GLY A 1 84 ? 5.411 31.345 14.244 1.00 78.69 84 GLY A CA 1
ATOM 660 C C . GLY A 1 84 ? 6.803 31.778 13.776 1.00 78.69 84 GLY A C 1
ATOM 661 O O . GLY A 1 84 ? 7.114 31.723 12.592 1.00 78.69 84 GLY A O 1
ATOM 662 N N . ALA A 1 85 ? 7.670 32.132 14.725 1.00 76.50 85 ALA A N 1
ATOM 663 C CA . ALA A 1 85 ? 8.993 32.711 14.453 1.00 76.50 85 ALA A CA 1
ATOM 664 C C . ALA A 1 85 ? 9.990 31.789 13.715 1.00 76.50 85 ALA A C 1
ATOM 666 O O . ALA A 1 85 ? 11.002 32.257 13.203 1.00 76.50 85 ALA A O 1
ATOM 667 N N . ASN A 1 86 ? 9.742 30.476 13.663 1.00 82.69 86 ASN A N 1
ATOM 668 C CA . ASN A 1 86 ? 10.663 29.532 13.031 1.00 82.69 86 ASN A CA 1
ATOM 669 C C . ASN A 1 86 ? 10.379 29.390 11.532 1.00 82.69 86 ASN A C 1
ATOM 671 O O . ASN A 1 86 ? 9.310 28.908 11.151 1.00 82.69 86 ASN A O 1
ATOM 675 N N . ALA A 1 87 ? 11.378 29.696 10.704 1.00 82.12 87 ALA A N 1
ATOM 676 C CA . ALA A 1 87 ? 11.345 29.427 9.271 1.00 82.12 87 ALA A CA 1
ATOM 677 C C . ALA A 1 87 ? 11.384 27.917 8.955 1.00 82.12 87 ALA A C 1
ATOM 679 O O . ALA A 1 87 ? 11.825 27.085 9.759 1.00 82.12 87 ALA A O 1
ATOM 680 N N . HIS A 1 88 ? 10.921 27.554 7.757 1.00 82.12 88 HIS A N 1
ATOM 681 C CA . HIS A 1 88 ? 11.043 26.192 7.244 1.00 82.12 88 HIS A CA 1
ATOM 682 C C . HIS A 1 88 ? 12.504 25.865 6.909 1.00 82.12 88 HIS A C 1
ATOM 684 O O . HIS A 1 88 ? 13.233 26.690 6.374 1.00 82.12 88 HIS A O 1
ATOM 690 N N . ASN A 1 89 ? 12.925 24.634 7.201 1.00 82.94 89 ASN A N 1
ATOM 691 C CA . ASN A 1 89 ? 14.262 24.106 6.902 1.00 82.94 89 ASN A CA 1
ATOM 692 C C . ASN A 1 89 ? 14.257 23.164 5.682 1.00 82.94 89 ASN A C 1
ATOM 694 O O . ASN A 1 89 ? 15.127 22.307 5.549 1.00 82.94 89 ASN A O 1
ATOM 698 N N . HIS A 1 90 ? 13.231 23.266 4.838 1.00 79.56 90 HIS A N 1
ATOM 699 C CA . HIS A 1 90 ? 13.020 22.437 3.658 1.00 79.56 90 HIS A CA 1
ATOM 700 C C . HIS A 1 90 ? 12.272 23.245 2.595 1.00 79.56 90 HIS A C 1
ATOM 702 O O . HIS A 1 90 ? 11.548 24.182 2.930 1.00 79.56 90 HIS A O 1
ATOM 708 N N . SER A 1 91 ? 12.406 22.857 1.329 1.00 75.69 91 SER A N 1
ATOM 709 C CA . SER A 1 91 ? 11.668 23.472 0.223 1.00 75.69 91 SER A CA 1
ATOM 710 C C . SER A 1 91 ? 10.164 23.209 0.345 1.00 75.69 91 SER A C 1
ATOM 712 O O . SER A 1 91 ? 9.747 22.159 0.855 1.00 75.69 91 SER A O 1
ATOM 714 N N . SER A 1 92 ? 9.343 24.155 -0.111 1.00 71.38 92 SER A N 1
ATOM 715 C CA . SER A 1 92 ? 7.906 23.929 -0.249 1.00 71.38 92 SER A CA 1
ATOM 716 C C . SER A 1 92 ? 7.603 22.932 -1.369 1.00 71.38 92 SER A C 1
ATOM 718 O O . SER A 1 92 ? 8.422 22.702 -2.258 1.00 71.38 92 SER A O 1
ATOM 720 N N . GLU A 1 93 ? 6.420 22.319 -1.310 1.00 64.56 93 GLU A N 1
ATOM 721 C CA . GLU A 1 93 ? 5.924 21.403 -2.339 1.00 64.56 93 GLU A CA 1
ATOM 722 C C . GLU A 1 93 ? 4.768 22.090 -3.090 1.00 64.56 93 GLU A C 1
ATOM 724 O O . GLU A 1 93 ? 3.634 22.133 -2.587 1.00 64.56 93 GLU A O 1
ATOM 729 N N . PRO A 1 94 ? 5.021 22.668 -4.282 1.00 60.41 94 PRO A N 1
ATOM 730 C CA . PRO A 1 94 ? 3.971 23.273 -5.090 1.00 60.41 94 PRO A CA 1
ATOM 731 C C . PRO A 1 94 ? 2.885 22.235 -5.400 1.00 60.41 94 PRO A C 1
ATOM 733 O O . PRO A 1 94 ? 3.173 21.129 -5.848 1.00 60.41 94 PRO A O 1
ATOM 736 N N . GLY A 1 95 ? 1.620 22.575 -5.147 1.00 60.12 95 GLY A N 1
ATOM 737 C CA . GLY A 1 95 ? 0.492 21.665 -5.385 1.00 60.12 95 GLY A CA 1
ATOM 738 C C . GLY A 1 95 ? 0.032 20.852 -4.169 1.00 60.12 95 GLY A C 1
ATOM 739 O O . GLY A 1 95 ? -0.917 20.076 -4.294 1.00 60.12 95 GLY A O 1
ATOM 740 N N . ALA A 1 96 ? 0.594 21.076 -2.974 1.00 59.44 96 ALA A N 1
ATOM 741 C CA . ALA A 1 96 ? 0.115 20.456 -1.733 1.00 59.44 96 ALA A CA 1
ATOM 742 C C . ALA A 1 96 ? -1.388 20.701 -1.460 1.00 59.44 96 ALA A C 1
ATOM 744 O O . ALA A 1 96 ? -2.083 19.815 -0.950 1.00 59.44 96 ALA A O 1
ATOM 745 N N . VAL A 1 97 ? -1.906 21.879 -1.837 1.00 59.88 97 VAL A N 1
ATOM 746 C CA . VAL A 1 97 ? -3.338 22.227 -1.769 1.00 59.88 97 VAL A CA 1
ATOM 747 C C . VAL A 1 97 ? -4.154 21.355 -2.727 1.00 59.88 97 VAL A C 1
ATOM 749 O O . VAL A 1 97 ? -5.157 20.761 -2.328 1.00 59.88 97 VAL A O 1
ATOM 752 N N . THR A 1 98 ? -3.716 21.244 -3.982 1.00 63.56 98 THR A N 1
ATOM 753 C CA . THR A 1 98 ? -4.370 20.437 -5.022 1.00 63.56 98 THR A CA 1
ATOM 754 C C . THR A 1 98 ? -4.388 18.962 -4.632 1.00 63.56 98 THR A C 1
ATOM 756 O O . THR A 1 98 ? -5.440 18.329 -4.680 1.00 63.56 98 THR A O 1
ATOM 759 N N . ALA A 1 99 ? -3.271 18.434 -4.125 1.00 57.75 99 ALA A N 1
ATOM 760 C CA . ALA A 1 99 ? -3.181 17.069 -3.617 1.00 57.75 99 ALA A CA 1
ATOM 761 C C . ALA A 1 99 ? -4.139 16.821 -2.437 1.00 57.75 99 ALA A C 1
ATOM 763 O O . ALA A 1 99 ? -4.810 15.790 -2.386 1.00 57.75 99 ALA A O 1
ATOM 764 N N . ALA A 1 100 ? -4.258 17.771 -1.503 1.00 58.38 100 ALA A N 1
ATOM 765 C CA . ALA A 1 100 ? -5.183 17.658 -0.375 1.00 58.38 100 ALA A CA 1
ATOM 766 C C . ALA A 1 100 ? -6.661 17.701 -0.817 1.00 58.38 100 ALA A C 1
ATOM 768 O O . ALA A 1 100 ? -7.472 16.931 -0.298 1.00 58.38 100 ALA A O 1
ATOM 769 N N . LYS A 1 101 ? -7.004 18.536 -1.809 1.00 65.75 101 LYS A N 1
ATOM 770 C CA . LYS A 1 101 ? -8.344 18.583 -2.422 1.00 65.75 101 LYS A CA 1
ATOM 771 C C . LYS A 1 101 ? -8.676 17.291 -3.175 1.00 65.75 101 LYS A C 1
ATOM 773 O O . LYS A 1 101 ? -9.768 16.761 -2.998 1.00 65.75 101 LYS A O 1
ATOM 778 N N . ILE A 1 102 ? -7.726 16.730 -3.928 1.00 65.62 102 ILE A N 1
ATOM 779 C CA . ILE A 1 102 ? -7.889 15.430 -4.601 1.00 65.62 102 ILE A CA 1
ATOM 780 C C . ILE A 1 102 ? -8.129 14.321 -3.571 1.00 65.62 102 ILE A C 1
ATOM 782 O O . ILE A 1 102 ? -9.057 13.535 -3.725 1.00 65.62 102 ILE A O 1
ATOM 786 N N . VAL A 1 103 ? -7.351 14.274 -2.482 1.00 61.91 103 VAL A N 1
ATOM 787 C CA . VAL A 1 103 ? -7.549 13.281 -1.410 1.00 61.91 103 VAL A CA 1
ATOM 788 C C . VAL A 1 103 ? -8.931 13.407 -0.763 1.00 61.91 103 VAL A C 1
ATOM 790 O O . VAL A 1 103 ? -9.537 12.378 -0.459 1.00 61.91 103 VAL A O 1
ATOM 793 N N . LYS A 1 104 ? -9.435 14.632 -0.561 1.00 67.44 104 LYS A N 1
ATOM 794 C CA . LYS A 1 104 ? -10.796 14.870 -0.058 1.00 67.44 104 LYS A CA 1
ATOM 795 C C . LYS A 1 104 ? -11.845 14.309 -1.028 1.00 67.44 104 LYS A C 1
ATOM 797 O O . LYS A 1 104 ? -12.634 13.462 -0.623 1.00 67.44 104 LYS A O 1
ATOM 802 N N . LEU A 1 105 ? -11.773 14.680 -2.308 1.00 64.81 105 LEU A N 1
ATOM 803 C CA . LEU A 1 105 ? -12.721 14.242 -3.342 1.00 64.81 105 LEU A CA 1
ATOM 804 C C . LEU A 1 105 ? -12.707 12.722 -3.566 1.00 64.81 105 LEU A C 1
ATOM 806 O O . LEU A 1 105 ? -13.760 12.103 -3.684 1.00 64.81 105 LEU A O 1
ATOM 810 N N . VAL A 1 106 ? -11.524 12.093 -3.566 1.00 61.97 106 VAL A N 1
ATOM 811 C CA . VAL A 1 106 ? -11.384 10.626 -3.649 1.00 61.97 106 VAL A CA 1
ATOM 812 C C . VAL A 1 106 ? -12.123 9.951 -2.498 1.00 61.97 106 VAL A C 1
ATOM 814 O O . VAL A 1 106 ? -12.767 8.925 -2.697 1.00 61.97 106 VAL A O 1
ATOM 817 N N . LYS A 1 107 ? -12.020 10.506 -1.287 1.00 63.62 107 LYS A N 1
ATOM 818 C CA . LYS A 1 107 ? -12.644 9.934 -0.093 1.00 63.62 107 LYS A CA 1
ATOM 819 C C . LYS A 1 107 ? -14.149 10.170 -0.049 1.00 63.62 107 LYS A C 1
ATOM 821 O O . LYS A 1 107 ? -14.855 9.242 0.321 1.00 63.62 107 LYS A O 1
ATOM 826 N N . GLU A 1 108 ? -14.625 11.352 -0.438 1.00 68.56 108 GLU A N 1
ATOM 827 C CA . GLU A 1 108 ? -16.061 11.638 -0.574 1.00 68.56 108 GLU A CA 1
ATOM 828 C C . GLU A 1 108 ? -16.699 10.683 -1.593 1.00 68.56 108 GLU A C 1
ATOM 830 O O . GLU A 1 108 ? -17.622 9.945 -1.258 1.00 68.56 108 GLU A O 1
ATOM 835 N N . LYS A 1 109 ? -16.103 10.552 -2.781 1.00 62.94 109 LYS A N 1
ATOM 836 C CA . LYS A 1 109 ? -16.614 9.670 -3.840 1.00 62.94 109 LYS A CA 1
ATOM 837 C C . LYS A 1 109 ? -16.493 8.174 -3.511 1.00 62.94 109 LYS A C 1
ATOM 839 O O . LYS A 1 109 ? -17.329 7.373 -3.917 1.00 62.94 109 LYS A O 1
ATOM 844 N N . ALA A 1 110 ? -15.480 7.778 -2.737 1.00 55.72 110 ALA A N 1
ATOM 845 C CA . ALA A 1 110 ? -15.360 6.410 -2.222 1.00 55.72 110 ALA A CA 1
ATOM 846 C C . ALA A 1 110 ? -16.379 6.086 -1.112 1.00 55.72 110 ALA A C 1
ATOM 848 O O . ALA A 1 110 ? -16.636 4.911 -0.851 1.00 55.72 110 ALA A O 1
ATOM 849 N N . LEU A 1 111 ? -16.933 7.096 -0.431 1.00 59.28 111 LEU A N 1
ATOM 850 C CA . LEU A 1 111 ? -18.011 6.906 0.542 1.00 59.28 111 LEU A CA 1
ATOM 851 C C . LEU A 1 111 ? -19.372 6.754 -0.144 1.00 59.28 111 LEU A C 1
ATOM 853 O O . LEU A 1 111 ? -20.185 5.968 0.338 1.00 59.28 111 LEU A O 1
ATOM 857 N N . GLU A 1 112 ? -19.589 7.453 -1.261 1.00 62.03 112 GLU A N 1
ATOM 858 C CA . GLU A 1 112 ? -20.802 7.339 -2.082 1.00 62.03 112 GLU A CA 1
ATOM 859 C C . GLU A 1 112 ? -20.943 5.953 -2.721 1.00 62.03 112 GLU A C 1
ATOM 861 O O . GLU A 1 112 ? -22.034 5.388 -2.730 1.00 62.03 112 GLU A O 1
ATOM 866 N N . ASP A 1 113 ? -19.838 5.364 -3.191 1.00 55.03 113 ASP A N 1
ATOM 867 C CA . ASP A 1 113 ? -19.850 4.047 -3.830 1.00 55.03 113 ASP A CA 1
ATOM 868 C C . ASP A 1 113 ? -18.771 3.127 -3.240 1.00 55.03 113 ASP A C 1
ATOM 870 O O . ASP A 1 113 ? -17.699 2.885 -3.804 1.00 55.03 113 ASP A O 1
ATOM 874 N N . LYS A 1 114 ? -19.077 2.619 -2.041 1.00 50.28 114 LYS A N 1
ATOM 875 C CA . LYS A 1 114 ? -18.178 1.876 -1.134 1.00 50.28 114 LYS A CA 1
ATOM 876 C C . LYS A 1 114 ? -17.554 0.605 -1.730 1.00 50.28 114 LYS A C 1
ATOM 878 O O . LYS A 1 114 ? -16.651 0.025 -1.125 1.00 50.28 114 LYS A O 1
ATOM 883 N N . PHE A 1 115 ? -18.035 0.158 -2.889 1.00 50.38 115 PHE A N 1
ATOM 884 C CA . PHE A 1 115 ? -17.577 -1.047 -3.584 1.00 50.38 115 PHE A CA 1
ATOM 885 C C . PHE A 1 115 ? -16.912 -0.764 -4.937 1.00 50.38 115 PHE A C 1
ATOM 887 O O . PHE A 1 115 ? -16.456 -1.704 -5.597 1.00 50.38 115 PHE A O 1
ATOM 894 N N . LYS A 1 116 ? -16.799 0.506 -5.346 1.00 53.19 116 LYS A N 1
ATOM 895 C CA . LYS A 1 116 ? -16.068 0.883 -6.555 1.00 53.19 116 LYS A CA 1
ATOM 896 C C . LYS A 1 116 ? -14.557 0.784 -6.289 1.00 53.19 116 LYS A C 1
ATOM 898 O O . LYS A 1 116 ? -14.060 1.353 -5.315 1.00 53.19 116 LYS A O 1
ATOM 903 N N . PRO A 1 117 ? -13.788 0.047 -7.111 1.00 55.44 117 PRO A N 1
ATOM 904 C CA . PRO A 1 117 ? -12.359 -0.125 -6.879 1.00 55.44 117 PRO A CA 1
ATOM 905 C C . PRO A 1 117 ? -11.623 1.214 -7.008 1.00 55.44 117 PRO A C 1
ATOM 907 O O . PRO A 1 117 ? -11.905 2.001 -7.912 1.00 55.44 117 PRO A O 1
ATOM 910 N N . ALA A 1 118 ? -10.628 1.444 -6.145 1.00 50.28 118 ALA A N 1
ATOM 911 C CA . ALA A 1 118 ? -9.845 2.684 -6.116 1.00 50.28 118 ALA A CA 1
ATOM 912 C C . ALA A 1 118 ? -9.222 3.036 -7.481 1.00 50.28 118 ALA A C 1
ATOM 914 O O . ALA A 1 118 ? -9.100 4.209 -7.817 1.00 50.28 118 ALA A O 1
ATOM 915 N N . SER A 1 119 ? -8.904 2.033 -8.307 1.00 54.38 119 SER A N 1
ATOM 916 C CA . SER A 1 119 ? -8.424 2.224 -9.679 1.00 54.38 119 SER A CA 1
ATOM 917 C C . SER A 1 119 ? -9.442 2.911 -10.595 1.00 54.38 119 SER A C 1
ATOM 919 O O . SER A 1 119 ? -9.043 3.722 -11.420 1.00 54.38 119 SER A O 1
ATOM 921 N N . ALA A 1 120 ? -10.740 2.634 -10.437 1.00 55.88 120 ALA A N 1
ATOM 922 C CA . ALA A 1 120 ? -11.800 3.271 -11.221 1.00 55.88 120 ALA A CA 1
ATOM 923 C C . ALA A 1 120 ? -12.045 4.724 -10.777 1.00 55.88 120 ALA A C 1
ATOM 925 O O . ALA A 1 120 ? -12.344 5.583 -11.598 1.00 55.88 120 ALA A O 1
ATOM 926 N N . ILE A 1 121 ? -11.860 5.013 -9.485 1.00 55.31 121 ILE A N 1
ATOM 927 C CA . ILE A 1 121 ? -11.936 6.378 -8.939 1.00 55.31 121 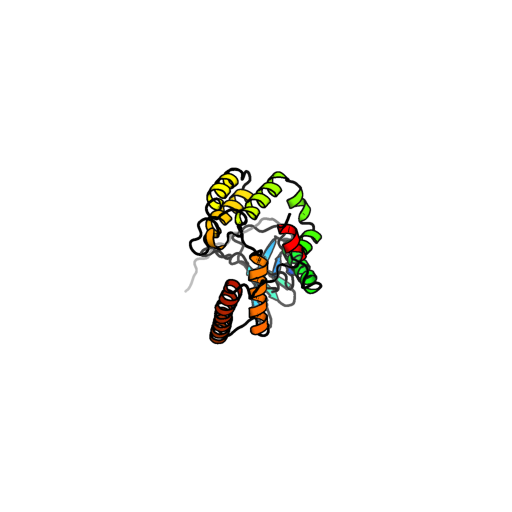ILE A CA 1
ATOM 928 C C . ILE A 1 121 ? -10.733 7.206 -9.416 1.00 55.31 121 ILE A C 1
ATOM 930 O O . ILE A 1 121 ? -10.895 8.344 -9.834 1.00 55.31 121 ILE A O 1
ATOM 934 N N . VAL A 1 122 ? -9.534 6.618 -9.429 1.00 51.94 122 VAL A N 1
ATOM 935 C CA . VAL A 1 122 ? -8.310 7.248 -9.958 1.00 51.94 122 VAL A CA 1
ATOM 936 C C . VAL A 1 122 ? -8.384 7.470 -11.478 1.00 51.94 122 VAL A C 1
ATOM 938 O O . VAL A 1 122 ? -7.895 8.488 -11.962 1.00 51.94 122 VAL A O 1
ATOM 941 N N . GLN A 1 123 ? -9.030 6.566 -12.223 1.00 56.34 123 GLN A N 1
ATOM 942 C CA . GLN A 1 123 ? -9.295 6.716 -13.662 1.00 56.34 123 GLN A CA 1
ATOM 943 C C . GLN A 1 123 ? -10.235 7.889 -13.977 1.00 56.34 123 GLN A C 1
ATOM 945 O O . GLN A 1 123 ? -9.966 8.642 -14.906 1.00 56.34 123 GLN A O 1
ATOM 950 N N . GLU A 1 124 ? -11.293 8.092 -13.187 1.00 55.41 124 GLU A N 1
ATOM 951 C CA . GLU A 1 124 ? -12.231 9.213 -13.372 1.00 55.41 124 GLU A CA 1
ATOM 952 C C . GLU A 1 124 ? -11.644 10.586 -12.993 1.00 55.41 124 GLU A C 1
ATOM 954 O O . GLU A 1 124 ? -12.208 11.611 -13.364 1.00 55.41 124 GLU A O 1
ATOM 959 N N . LEU A 1 125 ? -10.521 10.626 -12.268 1.00 55.31 125 LEU A N 1
ATOM 960 C CA . LEU A 1 125 ? -9.891 11.853 -11.759 1.00 55.31 125 LEU A CA 1
ATOM 961 C C . LEU A 1 125 ? -8.771 12.414 -12.657 1.00 55.31 125 LEU A C 1
ATOM 963 O O . LEU A 1 125 ? -8.023 13.288 -12.224 1.00 55.31 125 LEU A O 1
ATOM 967 N N . GLY A 1 126 ? -8.627 11.933 -13.896 1.00 52.34 126 GLY A N 1
ATOM 968 C CA . GLY A 1 126 ? -7.731 12.550 -14.886 1.00 52.34 126 GLY A CA 1
ATOM 969 C C . GLY A 1 126 ? -6.232 12.251 -14.722 1.00 52.34 126 GLY A C 1
ATOM 970 O O . GLY A 1 126 ? -5.409 12.862 -15.394 1.00 52.34 126 GLY A O 1
ATOM 971 N N . LEU A 1 127 ? -5.848 11.272 -13.894 1.00 52.22 127 LEU A N 1
ATOM 972 C CA . LEU A 1 127 ? -4.455 10.788 -13.784 1.00 52.22 127 LEU A CA 1
ATOM 973 C C . LEU A 1 127 ? -4.019 9.896 -14.967 1.00 52.22 127 LEU A C 1
ATOM 975 O O . LEU A 1 127 ? -2.877 9.442 -15.030 1.00 52.22 127 LEU A O 1
ATOM 979 N N . GLN A 1 128 ? -4.920 9.655 -15.921 1.00 47.81 128 GLN A N 1
ATOM 980 C CA . GLN A 1 128 ? -4.664 8.869 -17.124 1.00 47.81 128 GLN A CA 1
ATOM 981 C C . GLN A 1 128 ? -3.645 9.540 -18.055 1.00 47.81 128 GLN A C 1
ATOM 983 O O . GLN A 1 128 ? -2.876 8.830 -18.694 1.00 47.81 128 GLN A O 1
ATOM 988 N N . THR A 1 129 ? -3.573 10.870 -18.108 1.00 47.22 129 THR A N 1
ATOM 989 C CA . THR A 1 129 ? -2.735 11.586 -19.085 1.00 47.22 129 THR A CA 1
ATOM 990 C C . THR A 1 129 ? -1.239 11.356 -18.838 1.00 47.22 129 THR A C 1
ATOM 992 O O . THR A 1 129 ? -0.505 11.060 -19.769 1.00 47.22 129 THR A O 1
ATOM 995 N N . ALA A 1 130 ? -0.779 11.349 -17.582 1.00 45.44 130 ALA A N 1
ATOM 996 C CA . ALA A 1 130 ? 0.622 11.043 -17.258 1.00 45.44 130 ALA A CA 1
ATOM 997 C C . ALA A 1 130 ? 0.976 9.549 -17.415 1.00 45.44 130 ALA A C 1
ATOM 999 O O . ALA A 1 130 ? 2.118 9.215 -17.712 1.00 45.44 130 ALA A O 1
ATOM 1000 N N . TYR A 1 131 ? 0.001 8.647 -17.247 1.00 42.94 131 TYR A N 1
ATOM 1001 C CA . TYR A 1 131 ? 0.191 7.200 -17.415 1.00 42.94 131 TYR A CA 1
ATOM 1002 C C . TYR A 1 131 ? 0.062 6.739 -18.881 1.00 42.94 131 TYR A C 1
ATOM 1004 O O . TYR A 1 131 ? 0.523 5.653 -19.220 1.00 42.94 131 TYR A O 1
ATOM 1012 N N . SER A 1 132 ? -0.555 7.555 -19.745 1.00 50.25 132 SER A N 1
ATOM 1013 C CA . SER A 1 132 ? -0.840 7.233 -21.155 1.00 50.25 132 SER A CA 1
ATOM 1014 C C . SER A 1 132 ? 0.118 7.882 -22.156 1.00 50.25 132 SER A C 1
ATOM 1016 O O . SER A 1 132 ? 0.081 7.519 -23.326 1.00 50.25 132 SER A O 1
ATOM 1018 N N . ASN A 1 133 ? 0.967 8.826 -21.735 1.00 54.78 133 ASN A N 1
ATOM 1019 C CA . ASN A 1 133 ? 1.819 9.579 -22.665 1.00 54.78 133 ASN A CA 1
ATOM 1020 C C . ASN A 1 133 ? 3.164 8.900 -22.985 1.00 54.78 133 ASN A C 1
ATOM 1022 O O . ASN A 1 133 ? 3.799 9.274 -23.966 1.00 54.78 133 ASN A O 1
ATOM 1026 N N . ASP A 1 134 ? 3.591 7.900 -22.203 1.00 65.00 134 ASP A N 1
ATOM 1027 C CA . ASP A 1 134 ? 4.796 7.109 -22.481 1.00 65.00 134 ASP A CA 1
ATOM 1028 C C . ASP A 1 134 ? 4.496 5.602 -22.428 1.00 65.00 134 ASP A C 1
ATOM 1030 O O . ASP A 1 134 ? 4.524 4.942 -21.382 1.00 65.00 134 ASP A O 1
ATOM 1034 N N . GLU A 1 135 ? 4.203 5.060 -23.607 1.00 74.06 135 GLU A N 1
ATOM 1035 C CA . GLU A 1 135 ? 3.922 3.646 -23.855 1.00 74.06 135 GLU A CA 1
ATOM 1036 C C . GLU A 1 135 ? 5.055 2.730 -23.348 1.00 74.06 135 GLU A C 1
ATOM 1038 O O . GLU A 1 135 ? 4.797 1.601 -22.912 1.00 74.06 135 GLU A O 1
ATOM 1043 N N . ALA A 1 136 ? 6.309 3.201 -23.352 1.00 75.06 136 ALA A N 1
ATOM 1044 C CA . ALA A 1 136 ? 7.448 2.427 -22.868 1.00 75.06 136 ALA A CA 1
ATOM 1045 C C . ALA A 1 136 ? 7.401 2.266 -21.343 1.00 75.06 136 ALA A C 1
ATOM 1047 O O . ALA A 1 136 ? 7.500 1.139 -20.842 1.00 75.06 136 ALA A O 1
ATOM 1048 N N . THR A 1 137 ? 7.150 3.356 -20.612 1.00 78.12 137 THR A N 1
ATOM 1049 C CA . THR A 1 137 ? 6.978 3.343 -19.151 1.00 78.12 137 THR A CA 1
ATOM 1050 C C . THR A 1 137 ? 5.784 2.485 -18.733 1.00 78.12 137 THR A C 1
ATOM 1052 O O . THR A 1 137 ? 5.892 1.657 -17.823 1.00 78.12 137 THR A O 1
ATOM 1055 N N . TYR A 1 138 ? 4.655 2.596 -19.434 1.00 78.94 138 TYR A N 1
ATOM 1056 C CA . TYR A 1 138 ? 3.489 1.753 -19.172 1.00 78.94 138 TYR A CA 1
ATOM 1057 C C . TYR A 1 138 ? 3.809 0.259 -19.334 1.00 78.94 138 TYR A C 1
ATOM 1059 O O . TYR A 1 138 ? 3.564 -0.541 -18.423 1.00 78.94 138 TYR A O 1
ATOM 1067 N N . ARG A 1 139 ? 4.409 -0.132 -20.467 1.00 83.44 139 ARG A N 1
ATOM 1068 C CA . ARG A 1 139 ? 4.806 -1.527 -20.724 1.00 83.44 139 ARG A CA 1
ATOM 1069 C C . ARG A 1 139 ? 5.806 -2.030 -19.692 1.00 83.44 139 ARG A C 1
ATOM 1071 O O . ARG A 1 139 ? 5.693 -3.176 -19.255 1.00 83.44 139 ARG A O 1
ATOM 1078 N N . PHE A 1 140 ? 6.751 -1.189 -19.288 1.00 85.75 140 PHE A N 1
ATOM 1079 C CA . PHE A 1 140 ? 7.731 -1.504 -18.258 1.00 85.75 140 PHE A CA 1
ATOM 1080 C C . PHE A 1 140 ? 7.066 -1.828 -16.914 1.00 85.75 140 PHE A C 1
ATOM 1082 O O . PHE A 1 140 ? 7.253 -2.920 -16.370 1.00 85.75 140 PHE A O 1
ATOM 1089 N N . ILE A 1 141 ? 6.196 -0.938 -16.427 1.00 84.19 141 ILE A N 1
ATOM 1090 C CA . ILE A 1 141 ? 5.471 -1.132 -15.165 1.00 84.19 141 ILE A CA 1
ATOM 1091 C C . ILE A 1 141 ? 4.572 -2.374 -15.244 1.00 84.19 141 ILE A C 1
ATOM 1093 O O . ILE A 1 141 ? 4.500 -3.147 -14.287 1.00 84.19 141 ILE A O 1
ATOM 1097 N N . ARG A 1 142 ? 3.923 -2.640 -16.387 1.00 85.31 142 ARG A N 1
ATOM 1098 C CA . ARG A 1 142 ? 3.138 -3.875 -16.561 1.00 85.31 142 ARG A CA 1
ATOM 1099 C C . ARG A 1 142 ? 3.988 -5.138 -16.462 1.00 85.31 142 ARG A C 1
ATOM 1101 O O . ARG A 1 142 ? 3.511 -6.112 -15.883 1.00 85.31 142 ARG A O 1
ATOM 1108 N N . LYS A 1 143 ? 5.213 -5.134 -16.996 1.00 87.38 143 LYS A N 1
ATOM 1109 C CA . LYS A 1 143 ? 6.145 -6.267 -16.871 1.00 87.38 143 LYS A CA 1
ATOM 1110 C C . LYS A 1 143 ? 6.554 -6.491 -15.413 1.00 87.38 143 LYS A C 1
ATOM 1112 O O . LYS A 1 143 ? 6.530 -7.633 -14.964 1.00 87.38 143 LYS A O 1
ATOM 1117 N N . LEU A 1 144 ? 6.816 -5.425 -14.650 1.00 87.12 144 LEU A N 1
ATOM 1118 C CA . LEU A 1 144 ? 7.081 -5.520 -13.206 1.00 87.12 144 LEU A CA 1
ATOM 1119 C C . LEU A 1 144 ? 5.877 -6.082 -12.433 1.00 87.12 144 LEU A C 1
ATOM 1121 O O . LEU A 1 144 ? 6.018 -7.021 -11.653 1.00 87.12 144 LEU A O 1
ATOM 1125 N N . MET A 1 145 ? 4.667 -5.586 -12.707 1.00 84.50 145 MET A N 1
ATOM 1126 C CA . MET A 1 145 ? 3.435 -6.099 -12.088 1.00 84.50 145 MET A CA 1
ATOM 1127 C C . MET A 1 145 ? 3.110 -7.549 -12.479 1.00 84.50 145 MET A C 1
ATOM 1129 O O . MET A 1 145 ? 2.265 -8.181 -11.843 1.00 84.50 145 MET A O 1
ATOM 1133 N N . ALA A 1 146 ? 3.747 -8.078 -13.525 1.00 87.12 146 ALA A N 1
ATOM 1134 C CA . ALA A 1 146 ? 3.558 -9.447 -13.977 1.00 87.12 146 ALA A CA 1
ATOM 1135 C C . ALA A 1 146 ? 4.528 -10.453 -13.332 1.00 87.12 146 ALA A C 1
ATOM 1137 O O . ALA A 1 146 ? 4.298 -11.656 -13.449 1.00 87.12 146 ALA A O 1
ATOM 1138 N N . LEU A 1 147 ? 5.558 -9.995 -12.608 1.00 89.31 147 LEU A N 1
ATOM 1139 C CA . LEU A 1 147 ? 6.524 -10.865 -11.925 1.00 89.31 147 LEU A CA 1
ATOM 1140 C C . LEU A 1 147 ? 5.885 -11.942 -11.030 1.00 89.31 147 LEU A C 1
ATOM 1142 O O . LEU A 1 147 ? 6.347 -13.079 -11.086 1.00 89.31 147 LEU A O 1
ATOM 1146 N N . PRO A 1 148 ? 4.794 -11.679 -10.277 1.00 88.38 148 PRO A N 1
ATOM 1147 C CA . PRO A 1 148 ? 4.153 -12.716 -9.466 1.00 88.38 148 PRO A CA 1
ATOM 1148 C C . PRO A 1 148 ? 3.646 -13.913 -10.272 1.00 88.38 148 PRO A C 1
ATOM 1150 O O . PRO A 1 148 ? 3.467 -14.991 -9.711 1.00 88.38 148 PRO A O 1
ATOM 1153 N N . PHE A 1 149 ? 3.392 -13.752 -11.574 1.00 84.56 149 PHE A N 1
ATOM 1154 C CA . PHE A 1 149 ? 2.929 -14.842 -12.431 1.00 84.56 149 PHE A CA 1
ATOM 1155 C C . PHE A 1 149 ? 4.050 -15.776 -12.884 1.00 84.56 149 PHE A C 1
ATOM 1157 O O . PHE A 1 149 ? 3.738 -16.795 -13.490 1.00 84.56 149 PHE A O 1
ATOM 1164 N N . LEU A 1 150 ? 5.316 -15.463 -12.602 1.00 88.06 150 LEU A N 1
ATOM 1165 C CA . LEU A 1 150 ? 6.447 -16.327 -12.921 1.00 88.06 150 LEU A CA 1
ATOM 1166 C C . LEU A 1 150 ? 6.717 -17.333 -11.792 1.00 88.06 150 LEU A C 1
ATOM 1168 O O . LEU A 1 150 ? 6.420 -17.053 -10.622 1.00 88.06 150 LEU A O 1
ATOM 1172 N N . PRO A 1 151 ? 7.302 -18.501 -12.114 1.00 89.56 151 PRO A N 1
ATOM 1173 C CA . PRO A 1 151 ? 7.849 -19.393 -11.102 1.00 89.56 151 PRO A CA 1
ATOM 1174 C C . PRO A 1 151 ? 8.829 -18.641 -10.197 1.00 89.56 151 PRO A C 1
ATOM 1176 O O . PRO A 1 151 ? 9.628 -17.843 -10.681 1.00 89.56 151 PRO A O 1
ATOM 1179 N N . HIS A 1 152 ? 8.818 -18.916 -8.891 1.00 87.69 152 HIS A N 1
ATOM 1180 C CA . HIS A 1 152 ? 9.607 -18.145 -7.920 1.00 87.69 152 HIS A CA 1
ATOM 1181 C C . HIS A 1 152 ? 11.114 -18.076 -8.234 1.00 87.69 152 HIS A C 1
ATOM 1183 O O . HIS A 1 152 ? 11.770 -17.097 -7.891 1.00 87.69 152 HIS A O 1
ATOM 1189 N N . TYR A 1 153 ? 11.665 -19.097 -8.895 1.00 90.00 153 TYR A N 1
ATOM 1190 C CA . TYR A 1 153 ? 13.071 -19.156 -9.297 1.00 90.00 153 TYR A CA 1
ATOM 1191 C C . TYR A 1 153 ? 13.389 -18.275 -10.522 1.00 90.00 153 TYR A C 1
ATOM 1193 O O . TYR A 1 153 ? 14.531 -17.863 -10.692 1.00 90.00 153 TYR A O 1
ATOM 1201 N N . GLU A 1 154 ? 12.392 -17.932 -11.343 1.00 92.50 154 GLU A N 1
ATOM 1202 C CA . GLU A 1 154 ? 12.524 -17.036 -12.503 1.00 92.50 154 GLU A CA 1
ATOM 1203 C C . GLU A 1 154 ? 12.286 -15.561 -12.154 1.00 92.50 154 GLU A C 1
ATOM 1205 O O . GLU A 1 154 ? 12.722 -14.678 -12.893 1.00 92.50 154 GLU A O 1
ATOM 1210 N N . ILE A 1 155 ? 11.642 -15.275 -11.017 1.00 92.56 155 ILE A N 1
ATOM 1211 C CA . ILE A 1 155 ? 11.290 -13.911 -10.597 1.00 92.56 155 ILE A CA 1
ATOM 1212 C C . ILE A 1 155 ? 12.527 -13.019 -10.476 1.00 92.56 155 ILE A C 1
ATOM 1214 O O . ILE A 1 155 ? 12.563 -11.945 -11.073 1.00 92.56 155 ILE A O 1
ATOM 1218 N N . ARG A 1 156 ? 13.548 -13.454 -9.727 1.00 92.88 156 ARG A N 1
ATOM 1219 C CA . ARG A 1 156 ? 14.761 -12.651 -9.506 1.00 92.88 156 ARG A CA 1
ATOM 1220 C C . ARG A 1 156 ? 15.552 -12.431 -10.806 1.00 92.88 156 ARG A C 1
ATOM 1222 O O . ARG A 1 156 ? 15.828 -11.273 -11.111 1.00 92.88 156 ARG A O 1
ATOM 1229 N N . PRO A 1 157 ? 15.857 -13.465 -11.617 1.00 93.12 157 PRO A N 1
ATOM 1230 C CA . PRO A 1 157 ? 16.502 -13.267 -12.917 1.00 93.12 157 PRO A CA 1
ATOM 1231 C C . PRO A 1 157 ? 15.726 -12.330 -13.851 1.00 93.12 157 PRO A C 1
ATOM 1233 O O . PRO A 1 157 ? 16.323 -11.485 -14.518 1.00 93.12 157 PRO A O 1
ATOM 1236 N N . MET A 1 158 ? 14.395 -12.449 -13.896 1.00 93.25 158 MET A N 1
ATOM 1237 C CA . MET A 1 158 ? 13.573 -11.591 -14.748 1.00 93.25 158 MET A CA 1
ATOM 1238 C C . MET A 1 158 ? 13.525 -10.150 -14.236 1.00 93.25 158 MET A C 1
ATOM 1240 O O . MET A 1 158 ? 13.587 -9.219 -15.034 1.00 93.25 158 MET A O 1
ATOM 1244 N N . PHE A 1 159 ? 13.461 -9.953 -12.919 1.00 93.94 159 PHE A N 1
ATOM 1245 C CA . PHE A 1 159 ? 13.511 -8.627 -12.317 1.00 93.94 159 PHE A CA 1
ATOM 1246 C C . PHE A 1 159 ? 14.828 -7.911 -12.639 1.00 93.94 159 PHE A C 1
ATOM 1248 O O . PHE A 1 159 ? 14.783 -6.771 -13.080 1.00 93.94 159 PHE A O 1
ATOM 1255 N N . VAL A 1 160 ? 15.974 -8.593 -12.523 1.00 93.12 160 VAL A N 1
ATOM 1256 C CA . VAL A 1 160 ? 17.289 -8.022 -12.881 1.00 93.12 160 VAL A CA 1
ATOM 1257 C C . VAL A 1 160 ? 17.345 -7.625 -14.360 1.00 93.12 160 VAL A C 1
ATOM 1259 O O . VAL A 1 160 ? 17.866 -6.573 -14.711 1.00 93.12 160 VAL A O 1
ATOM 1262 N N . ARG A 1 161 ? 16.759 -8.429 -15.256 1.00 92.50 161 ARG A N 1
ATOM 1263 C CA . ARG A 1 161 ? 16.654 -8.064 -16.679 1.00 92.50 161 ARG A CA 1
ATOM 1264 C C . ARG A 1 161 ? 15.795 -6.825 -16.911 1.00 92.50 161 ARG A C 1
ATOM 1266 O O . ARG A 1 161 ? 16.079 -6.057 -17.823 1.00 92.50 161 ARG A O 1
ATOM 1273 N N . LEU A 1 162 ? 14.735 -6.654 -16.126 1.00 90.88 162 LEU A N 1
ATOM 1274 C CA . LEU A 1 162 ? 13.881 -5.475 -16.204 1.00 90.88 162 LEU A CA 1
ATOM 1275 C C . LEU A 1 162 ? 14.570 -4.257 -15.584 1.00 90.88 162 LEU A C 1
ATOM 1277 O O . LEU A 1 162 ? 14.518 -3.196 -16.186 1.00 90.88 162 LEU A O 1
ATOM 1281 N N . SER A 1 163 ? 15.258 -4.376 -14.450 1.00 89.12 163 SER A N 1
ATOM 1282 C CA . SER A 1 163 ? 15.859 -3.216 -13.778 1.00 89.12 163 SER A CA 1
ATOM 1283 C C . SER A 1 163 ? 16.868 -2.468 -14.656 1.00 89.12 163 SER A C 1
ATOM 1285 O O . SER A 1 163 ? 16.907 -1.244 -14.617 1.00 89.12 163 SER A O 1
ATOM 1287 N N . VAL A 1 164 ? 17.591 -3.170 -15.536 1.00 88.75 164 VAL A N 1
ATOM 1288 C CA . VAL A 1 164 ? 18.513 -2.565 -16.522 1.00 88.75 164 VAL A CA 1
ATOM 1289 C C . VAL A 1 164 ? 17.791 -1.707 -17.579 1.00 88.75 164 VAL A C 1
ATOM 1291 O O . VAL A 1 164 ? 18.393 -0.815 -18.167 1.00 88.75 164 VAL A O 1
ATOM 1294 N N . LEU A 1 165 ? 16.499 -1.949 -17.821 1.00 86.00 165 LEU A N 1
ATOM 1295 C CA . LEU A 1 165 ? 15.675 -1.189 -18.772 1.00 86.00 165 LEU A CA 1
ATOM 1296 C C . LEU A 1 165 ? 15.040 0.067 -18.152 1.00 86.00 165 LEU A C 1
ATOM 1298 O O . LEU A 1 165 ? 14.314 0.788 -18.838 1.00 86.00 165 LEU A O 1
ATOM 1302 N N . ALA A 1 166 ? 15.256 0.327 -16.860 1.00 84.88 166 ALA A N 1
ATOM 1303 C CA . ALA A 1 166 ? 14.864 1.592 -16.258 1.00 84.88 166 ALA A CA 1
ATOM 1304 C C . ALA A 1 166 ? 15.795 2.696 -16.787 1.00 84.88 166 ALA A C 1
ATOM 1306 O O . ALA A 1 166 ? 17.000 2.646 -16.573 1.00 84.88 166 ALA A O 1
ATOM 1307 N N . HIS A 1 167 ? 15.238 3.669 -17.514 1.00 80.19 167 HIS A N 1
ATOM 1308 C CA . HIS A 1 167 ? 16.005 4.768 -18.124 1.00 80.19 167 HIS A CA 1
ATOM 1309 C C . HIS A 1 167 ? 15.782 6.124 -17.443 1.00 80.19 167 HIS A C 1
ATOM 1311 O O . HIS A 1 167 ? 16.438 7.104 -17.782 1.00 80.19 167 HIS A O 1
ATOM 1317 N N . THR A 1 168 ? 14.834 6.209 -16.507 1.00 82.62 168 THR A N 1
ATOM 1318 C CA . THR A 1 168 ? 14.460 7.458 -15.838 1.00 82.62 168 THR A CA 1
ATOM 1319 C C . THR A 1 168 ? 14.610 7.322 -14.329 1.00 82.62 168 THR A C 1
ATOM 1321 O O . THR A 1 168 ? 14.359 6.259 -13.757 1.00 82.62 168 THR A O 1
ATOM 1324 N N . GLN A 1 169 ? 14.974 8.417 -13.656 1.00 82.38 169 GLN A N 1
ATOM 1325 C CA . GLN A 1 169 ? 15.150 8.431 -12.200 1.00 82.38 169 GLN A CA 1
ATOM 1326 C C . GLN A 1 169 ? 13.927 7.902 -11.418 1.00 82.38 169 GLN A C 1
ATOM 1328 O O . GLN A 1 169 ? 14.116 7.132 -10.476 1.00 82.38 169 GLN A O 1
ATOM 1333 N N . PRO A 1 170 ? 12.667 8.223 -11.785 1.00 81.69 170 PRO A N 1
ATOM 1334 C CA . PRO A 1 170 ? 11.500 7.663 -11.102 1.00 81.69 170 PRO A CA 1
ATOM 1335 C C . PRO A 1 170 ? 11.376 6.141 -11.243 1.00 81.69 170 PRO A C 1
ATOM 1337 O O . PRO A 1 170 ? 10.897 5.481 -10.322 1.00 81.69 170 PRO A O 1
ATOM 1340 N N . LEU A 1 171 ? 11.807 5.579 -12.378 1.00 81.50 171 LEU A N 1
ATOM 1341 C CA . LEU A 1 171 ? 11.804 4.134 -12.593 1.00 81.50 171 LEU A CA 1
ATOM 1342 C C . LEU A 1 171 ? 12.901 3.441 -11.788 1.00 81.50 171 LEU A C 1
ATOM 1344 O O . LEU A 1 171 ? 12.617 2.386 -11.230 1.00 81.50 171 LEU A O 1
ATOM 1348 N N . HIS A 1 172 ? 14.083 4.051 -11.654 1.00 86.38 172 HIS A N 1
ATOM 1349 C CA . HIS A 1 172 ? 15.129 3.550 -10.757 1.00 86.38 172 HIS A CA 1
ATOM 1350 C C . HIS A 1 172 ? 14.648 3.503 -9.305 1.00 86.38 172 HIS A C 1
ATOM 1352 O O . HIS A 1 172 ? 14.688 2.451 -8.677 1.00 86.38 172 HIS A O 1
ATOM 1358 N N . ASN A 1 173 ? 14.048 4.588 -8.807 1.00 85.88 173 ASN A N 1
ATOM 1359 C CA . ASN A 1 173 ? 13.498 4.612 -7.448 1.00 85.88 173 ASN A CA 1
ATOM 1360 C C . ASN A 1 173 ? 12.434 3.516 -7.230 1.00 85.88 173 ASN A C 1
ATOM 1362 O O . ASN A 1 173 ? 12.338 2.931 -6.151 1.00 85.88 173 ASN A O 1
ATOM 1366 N N . LEU A 1 174 ? 11.614 3.239 -8.253 1.00 84.31 174 LEU A N 1
ATOM 1367 C CA . LEU A 1 174 ? 10.627 2.162 -8.211 1.00 84.31 174 LEU A CA 1
ATOM 1368 C C . LEU A 1 174 ? 11.292 0.780 -8.200 1.00 84.31 174 LEU A C 1
ATOM 1370 O O . LEU A 1 174 ? 10.862 -0.086 -7.438 1.00 84.31 174 LEU A O 1
ATOM 1374 N N . THR A 1 175 ? 12.302 0.550 -9.041 1.00 89.94 175 THR A N 1
ATOM 1375 C CA . THR A 1 175 ? 13.016 -0.730 -9.072 1.00 89.94 175 THR A CA 1
ATOM 1376 C C . THR A 1 175 ? 13.761 -0.972 -7.770 1.00 89.94 175 THR A C 1
ATOM 1378 O O . THR A 1 175 ? 13.626 -2.059 -7.220 1.00 89.94 175 THR A O 1
ATOM 1381 N N . ASP A 1 176 ? 14.430 0.032 -7.212 1.00 89.38 176 ASP A N 1
ATOM 1382 C CA . ASP A 1 176 ? 15.183 -0.096 -5.959 1.00 89.38 176 ASP A CA 1
ATOM 1383 C C . ASP A 1 176 ? 14.249 -0.463 -4.801 1.00 89.38 176 ASP A C 1
ATOM 1385 O O . ASP A 1 176 ? 14.476 -1.435 -4.080 1.00 89.38 176 ASP A O 1
ATOM 1389 N N . TYR A 1 177 ? 13.104 0.223 -4.708 1.00 90.19 177 TYR A N 1
ATOM 1390 C CA . TYR A 1 177 ? 12.061 -0.125 -3.748 1.00 90.19 177 TYR A CA 1
ATOM 1391 C C . TYR A 1 177 ? 11.578 -1.573 -3.918 1.00 90.19 177 TYR A C 1
ATOM 1393 O O . TYR A 1 177 ? 11.416 -2.299 -2.935 1.00 90.19 177 TYR A O 1
ATOM 1401 N N . ILE A 1 178 ? 11.328 -2.015 -5.157 1.00 88.06 178 ILE A N 1
ATOM 1402 C CA . ILE A 1 178 ? 10.868 -3.385 -5.413 1.00 88.06 178 ILE A CA 1
ATOM 1403 C C . ILE A 1 178 ? 11.944 -4.403 -5.027 1.00 88.06 178 ILE A C 1
ATOM 1405 O O . ILE A 1 178 ? 11.622 -5.437 -4.434 1.00 88.06 178 ILE A O 1
ATOM 1409 N N . GLN A 1 179 ? 13.204 -4.107 -5.334 1.00 91.88 179 GLN A N 1
ATOM 1410 C CA . GLN A 1 179 ? 14.335 -4.962 -5.022 1.00 91.88 179 GLN A CA 1
ATOM 1411 C C . GLN A 1 179 ? 14.448 -5.188 -3.513 1.00 91.88 179 GLN A C 1
ATOM 1413 O O . GLN A 1 179 ? 14.377 -6.334 -3.069 1.00 91.88 179 GLN A O 1
ATOM 1418 N N . GLU A 1 180 ? 14.514 -4.111 -2.731 1.00 87.81 180 GLU A N 1
ATOM 1419 C CA . GLU A 1 180 ? 14.675 -4.182 -1.277 1.00 87.81 180 GLU A CA 1
ATOM 1420 C C . GLU A 1 180 ? 13.464 -4.821 -0.583 1.00 87.81 180 GLU A C 1
ATOM 1422 O O . GLU A 1 180 ? 13.611 -5.633 0.331 1.00 87.81 180 GLU A O 1
ATOM 1427 N N . GLN A 1 181 ? 12.245 -4.464 -1.002 1.00 86.00 181 GLN A N 1
ATOM 1428 C CA . GLN A 1 181 ? 11.033 -4.850 -0.272 1.00 86.00 181 GLN A CA 1
ATOM 1429 C C . GLN A 1 181 ? 10.461 -6.208 -0.675 1.00 86.00 181 GLN A C 1
ATOM 1431 O O . GLN A 1 181 ? 9.784 -6.840 0.137 1.00 86.00 181 GLN A O 1
ATOM 1436 N N . TRP A 1 182 ? 10.688 -6.655 -1.913 1.00 88.19 182 TRP A N 1
ATOM 1437 C CA . TRP A 1 182 ? 9.993 -7.827 -2.460 1.00 88.19 182 TRP A CA 1
ATOM 1438 C C . TRP A 1 182 ? 10.924 -8.894 -3.033 1.00 88.19 182 TRP A C 1
ATOM 1440 O O . TRP A 1 182 ? 10.571 -10.075 -2.993 1.00 88.19 182 TRP A O 1
ATOM 1450 N N . ILE A 1 183 ? 12.092 -8.514 -3.562 1.00 90.88 183 ILE A N 1
ATOM 1451 C CA . ILE A 1 183 ? 13.043 -9.466 -4.158 1.00 90.88 183 ILE A CA 1
ATOM 1452 C C . ILE A 1 183 ? 14.043 -9.977 -3.118 1.00 90.88 183 ILE A C 1
ATOM 1454 O O . ILE A 1 183 ? 14.299 -11.179 -3.063 1.00 90.88 183 ILE A O 1
ATOM 1458 N N . GLU A 1 184 ? 14.586 -9.081 -2.293 1.00 89.81 184 GLU A N 1
ATOM 1459 C CA . GLU A 1 184 ? 15.627 -9.373 -1.293 1.00 89.81 184 GLU A CA 1
ATOM 1460 C C . GLU A 1 184 ? 15.079 -9.484 0.137 1.00 89.81 184 GLU A C 1
ATOM 1462 O O . GLU A 1 184 ? 15.821 -9.760 1.079 1.00 89.81 184 GLU A O 1
ATOM 1467 N N . SER A 1 185 ? 13.765 -9.320 0.302 1.00 85.88 185 SER A N 1
ATOM 1468 C CA . SER A 1 185 ? 13.096 -9.436 1.595 1.00 85.88 185 SER A CA 1
ATOM 1469 C C . SER A 1 185 ? 13.289 -10.813 2.223 1.00 85.88 185 SER A C 1
ATOM 1471 O O . SER A 1 185 ? 13.022 -11.852 1.616 1.00 85.88 185 SER A O 1
ATOM 1473 N N . THR A 1 186 ? 13.697 -10.806 3.490 1.00 84.62 186 THR A N 1
ATOM 1474 C CA . THR A 1 186 ? 13.844 -12.007 4.322 1.00 84.62 186 THR A CA 1
ATOM 1475 C C . THR A 1 186 ? 12.530 -12.445 4.970 1.00 84.62 186 THR A C 1
ATOM 1477 O O . THR A 1 186 ? 12.429 -13.578 5.431 1.00 84.62 186 THR A O 1
ATOM 1480 N N . ILE A 1 187 ? 11.521 -11.565 5.006 1.00 81.31 187 ILE A N 1
ATOM 1481 C CA . ILE A 1 187 ? 10.222 -11.821 5.649 1.00 81.31 187 ILE A CA 1
ATOM 1482 C C . ILE A 1 187 ? 9.212 -12.381 4.641 1.00 81.31 187 ILE A C 1
ATOM 1484 O O . ILE A 1 187 ? 8.467 -13.302 4.964 1.00 81.31 187 ILE A O 1
ATOM 1488 N N . PHE A 1 188 ? 9.182 -11.826 3.426 1.00 81.12 188 PHE A N 1
ATOM 1489 C CA . PHE A 1 188 ? 8.276 -12.246 2.355 1.00 81.12 188 PHE A CA 1
ATOM 1490 C C . PHE A 1 188 ? 9.083 -12.550 1.097 1.00 81.12 188 PHE A C 1
ATOM 1492 O O . PHE A 1 188 ? 9.325 -11.675 0.267 1.00 81.12 188 PHE A O 1
ATOM 1499 N N . THR A 1 189 ? 9.504 -13.804 0.959 1.00 87.06 189 THR A N 1
ATOM 1500 C CA . THR A 1 189 ? 10.365 -14.225 -0.148 1.00 87.06 189 THR A CA 1
ATOM 1501 C C . THR A 1 189 ? 9.563 -14.355 -1.451 1.00 87.06 189 THR A C 1
ATOM 1503 O O . THR A 1 189 ? 8.348 -14.572 -1.410 1.00 87.06 189 THR A O 1
ATOM 1506 N N . PRO A 1 190 ? 10.211 -14.328 -2.634 1.00 87.19 190 PRO A N 1
ATOM 1507 C CA . PRO A 1 190 ? 9.551 -14.575 -3.924 1.00 87.19 190 PRO A CA 1
ATOM 1508 C C . PRO A 1 190 ? 8.711 -15.856 -4.003 1.00 87.19 190 PRO A C 1
ATOM 1510 O O . PRO A 1 190 ? 7.768 -15.938 -4.791 1.00 87.19 190 PRO A O 1
ATOM 1513 N N . LYS A 1 191 ? 9.018 -16.861 -3.176 1.00 85.69 191 LYS A N 1
ATOM 1514 C CA . LYS A 1 191 ? 8.237 -18.097 -3.079 1.00 85.69 191 LYS A CA 1
ATOM 1515 C C . LYS A 1 191 ? 6.869 -17.877 -2.427 1.00 85.69 191 LYS A C 1
ATOM 1517 O O . LYS A 1 191 ? 5.914 -18.548 -2.812 1.00 85.69 191 LYS A O 1
ATOM 1522 N N . ASP A 1 192 ? 6.771 -16.942 -1.487 1.00 82.50 192 ASP A N 1
ATOM 1523 C CA . ASP A 1 192 ? 5.575 -16.714 -0.671 1.00 82.50 192 ASP A CA 1
ATOM 1524 C C . ASP A 1 192 ? 4.500 -15.918 -1.417 1.00 82.50 192 ASP A C 1
ATOM 1526 O O . ASP A 1 192 ? 3.304 -16.138 -1.220 1.00 82.50 192 ASP A O 1
ATOM 1530 N N . TRP A 1 193 ? 4.913 -15.011 -2.308 1.00 84.06 193 TRP A N 1
ATOM 1531 C CA . TRP A 1 193 ? 3.996 -14.157 -3.067 1.00 84.06 193 TRP A CA 1
ATOM 1532 C C . TRP A 1 193 ? 3.832 -14.550 -4.542 1.00 84.06 193 TRP A C 1
ATOM 1534 O O . TRP A 1 193 ? 2.937 -14.021 -5.210 1.00 84.06 193 TRP A O 1
ATOM 1544 N N . SER A 1 194 ? 4.626 -15.497 -5.060 1.00 86.44 194 SER A N 1
ATOM 1545 C CA . SER A 1 194 ? 4.418 -16.044 -6.408 1.00 86.44 194 SER A CA 1
ATOM 1546 C C . SER A 1 194 ? 3.044 -16.712 -6.521 1.00 86.44 194 SER A C 1
ATOM 1548 O O . SER A 1 194 ? 2.664 -17.593 -5.746 1.00 86.44 194 SER A O 1
ATOM 1550 N N . VAL A 1 195 ? 2.295 -16.310 -7.546 1.00 81.00 195 VAL A N 1
ATOM 1551 C CA . VAL A 1 195 ? 0.978 -16.856 -7.891 1.00 81.00 195 VAL A CA 1
ATOM 1552 C C . VAL A 1 195 ? 1.048 -17.866 -9.037 1.00 81.00 195 VAL A C 1
ATOM 1554 O O . VAL A 1 195 ? 0.009 -18.289 -9.555 1.00 81.00 195 VAL A O 1
ATOM 1557 N N . PHE A 1 196 ? 2.253 -18.268 -9.450 1.00 80.62 196 PHE A N 1
ATOM 1558 C CA . PHE A 1 196 ? 2.447 -19.221 -10.538 1.00 80.62 196 PHE A CA 1
ATOM 1559 C C . PHE A 1 196 ? 1.743 -20.550 -10.248 1.00 80.62 196 PHE A C 1
ATOM 1561 O O . PHE A 1 196 ? 1.891 -21.142 -9.180 1.00 80.62 196 PHE A O 1
ATOM 1568 N N . LYS A 1 197 ? 0.931 -21.006 -11.211 1.00 73.88 197 LYS A N 1
ATOM 1569 C CA . LYS A 1 197 ? 0.077 -22.206 -11.116 1.00 73.88 197 LYS A CA 1
ATOM 1570 C C . LYS A 1 197 ? -0.906 -22.225 -9.933 1.00 73.88 197 LYS A C 1
ATOM 1572 O O . LYS A 1 197 ? -1.573 -23.241 -9.726 1.00 73.88 197 LYS A O 1
ATOM 1577 N N . GLN A 1 198 ? -1.102 -21.115 -9.216 1.00 67.38 198 GLN A N 1
ATOM 1578 C CA . GLN A 1 198 ? -2.099 -21.073 -8.153 1.00 67.38 198 GLN A CA 1
ATOM 1579 C C . GLN A 1 198 ? -3.528 -21.079 -8.735 1.00 67.38 198 GLN A C 1
ATOM 1581 O O . GLN A 1 198 ? -3.821 -20.388 -9.716 1.00 67.38 198 GLN A O 1
ATOM 1586 N N . PRO A 1 199 ? -4.457 -21.870 -8.164 1.00 57.91 199 PRO A N 1
ATOM 1587 C CA . PRO A 1 199 ? -5.812 -22.021 -8.699 1.00 57.91 199 PRO A CA 1
ATOM 1588 C C . PRO A 1 199 ? -6.700 -20.780 -8.500 1.00 57.91 199 PRO A C 1
ATOM 1590 O O . PRO A 1 199 ? -7.761 -20.685 -9.124 1.00 57.91 199 PRO A O 1
ATOM 1593 N N . ILE A 1 200 ? -6.303 -19.841 -7.633 1.00 57.56 200 ILE A N 1
ATOM 1594 C CA . ILE A 1 200 ? -7.064 -18.639 -7.270 1.00 57.56 200 ILE A CA 1
ATOM 1595 C C . ILE A 1 200 ? -6.087 -17.462 -7.117 1.00 57.56 200 ILE A C 1
ATOM 1597 O O . ILE A 1 200 ? -5.039 -17.626 -6.501 1.00 57.56 200 ILE A O 1
ATOM 1601 N N . ARG A 1 201 ? -6.436 -16.274 -7.644 1.00 60.97 201 ARG A N 1
ATOM 1602 C CA . ARG A 1 201 ? -5.673 -15.028 -7.422 1.00 60.97 201 ARG A CA 1
ATOM 1603 C C . ARG A 1 201 ? -5.523 -14.772 -5.916 1.00 60.97 201 ARG A C 1
ATOM 1605 O O . ARG A 1 201 ? -6.534 -14.665 -5.219 1.00 60.97 201 ARG A O 1
ATOM 1612 N N . THR A 1 202 ? -4.284 -14.646 -5.439 1.00 60.47 202 THR A N 1
ATOM 1613 C CA . THR A 1 202 ? -3.934 -14.435 -4.021 1.00 60.47 202 THR A CA 1
ATOM 1614 C C . THR A 1 202 ? -4.669 -13.256 -3.409 1.00 60.47 202 THR A C 1
ATOM 1616 O O . THR A 1 202 ? -5.189 -13.400 -2.309 1.00 60.47 202 THR A O 1
ATOM 1619 N N . ASN A 1 203 ? -4.824 -12.149 -4.141 1.00 62.41 203 ASN A N 1
ATOM 1620 C CA . ASN A 1 203 ? -5.513 -10.971 -3.617 1.00 62.41 203 ASN A CA 1
ATOM 1621 C C . ASN A 1 203 ? -6.965 -11.269 -3.202 1.00 62.41 203 ASN A C 1
ATOM 1623 O O . ASN A 1 203 ? -7.336 -11.016 -2.067 1.00 62.41 203 ASN A O 1
ATOM 1627 N N . ASN A 1 204 ? -7.760 -11.931 -4.050 1.00 67.06 204 ASN A N 1
ATOM 1628 C CA . ASN A 1 204 ? -9.150 -12.272 -3.709 1.00 67.06 204 ASN A CA 1
ATOM 1629 C C . ASN A 1 204 ? -9.243 -13.272 -2.547 1.00 67.06 204 ASN A C 1
ATOM 1631 O O . ASN A 1 204 ? -10.222 -13.279 -1.803 1.00 67.06 204 ASN A O 1
ATOM 1635 N N . ASN A 1 205 ? -8.249 -14.154 -2.410 1.00 68.62 205 ASN A N 1
ATOM 1636 C CA . ASN A 1 205 ? -8.179 -15.081 -1.285 1.00 68.62 205 ASN A CA 1
ATOM 1637 C C . ASN A 1 205 ? -7.844 -14.357 0.022 1.00 68.62 205 ASN A C 1
ATOM 1639 O O . ASN A 1 205 ? -8.487 -14.634 1.030 1.00 68.62 205 ASN A O 1
ATOM 1643 N N . ILE A 1 206 ? -6.872 -13.443 -0.008 1.00 71.69 206 ILE A N 1
ATOM 1644 C CA . ILE A 1 206 ? -6.448 -12.636 1.141 1.00 71.69 206 ILE A CA 1
ATOM 1645 C C . ILE A 1 206 ? -7.571 -11.680 1.547 1.00 71.69 206 ILE A C 1
ATOM 1647 O O . ILE A 1 206 ? -7.967 -11.663 2.706 1.00 71.69 206 ILE A O 1
ATOM 1651 N N . GLU A 1 207 ? -8.164 -10.960 0.595 1.00 73.00 207 GLU A N 1
ATOM 1652 C CA . GLU A 1 207 ? -9.340 -10.112 0.818 1.00 73.00 207 GLU A CA 1
ATOM 1653 C C . GLU A 1 207 ? -10.521 -10.923 1.359 1.00 73.00 207 GLU A C 1
ATOM 1655 O O . GLU A 1 207 ? -11.199 -10.495 2.291 1.00 73.00 207 GLU A O 1
ATOM 1660 N N . GLY A 1 208 ? -10.760 -12.121 0.818 1.00 77.75 208 GLY A N 1
ATOM 1661 C CA . GLY A 1 208 ? -11.791 -13.030 1.313 1.00 77.75 208 GLY A CA 1
ATOM 1662 C C . GLY A 1 208 ? -11.544 -13.475 2.756 1.00 77.75 208 GLY A C 1
ATOM 1663 O O . GLY A 1 208 ? -12.484 -13.511 3.552 1.00 77.75 208 GLY A O 1
ATOM 1664 N N . TRP A 1 209 ? -10.291 -13.775 3.103 1.00 80.56 209 TRP A N 1
ATOM 1665 C CA . TRP A 1 209 ? -9.886 -14.136 4.460 1.00 80.56 209 TRP A CA 1
ATOM 1666 C C . TRP A 1 209 ? -10.017 -12.949 5.427 1.00 80.56 209 TRP A C 1
ATOM 1668 O O . TRP A 1 209 ? -10.668 -13.084 6.462 1.00 80.56 209 TRP A O 1
ATOM 1678 N N . HIS A 1 210 ? -9.534 -11.760 5.049 1.00 79.62 210 HIS A N 1
ATOM 1679 C CA . HIS A 1 210 ? -9.712 -10.524 5.821 1.00 79.62 210 HIS A CA 1
ATOM 1680 C C . HIS A 1 210 ? -11.191 -10.198 6.051 1.00 79.62 210 HIS A C 1
ATOM 1682 O O . HIS A 1 210 ? -11.591 -9.890 7.170 1.00 79.62 210 HIS A O 1
ATOM 1688 N N . ASN A 1 211 ? -12.029 -10.313 5.018 1.00 81.38 211 ASN A N 1
ATOM 1689 C CA . ASN A 1 211 ? -13.466 -10.075 5.135 1.00 81.38 211 ASN A CA 1
ATOM 1690 C C . ASN A 1 211 ? -14.147 -11.090 6.064 1.00 81.38 211 ASN A C 1
ATOM 1692 O O . ASN A 1 211 ? -15.055 -10.727 6.811 1.00 81.38 211 ASN A O 1
ATOM 1696 N N . ALA A 1 212 ? -13.732 -12.359 6.045 1.00 79.94 212 ALA A N 1
ATOM 1697 C CA . ALA A 1 212 ? -14.253 -13.364 6.968 1.00 79.94 212 ALA A CA 1
ATOM 1698 C C . ALA A 1 212 ? -13.885 -13.042 8.423 1.00 79.94 212 ALA A C 1
ATOM 1700 O O . ALA A 1 212 ? -14.777 -13.017 9.275 1.00 79.94 212 ALA A O 1
ATOM 1701 N N . LEU A 1 213 ? -12.616 -12.711 8.673 1.00 83.31 213 LEU A N 1
ATOM 1702 C CA . LEU A 1 213 ? -12.119 -12.337 9.994 1.00 83.31 213 LEU A CA 1
ATOM 1703 C C . LEU A 1 213 ? -12.818 -11.071 10.514 1.00 83.31 213 LEU A C 1
ATOM 1705 O O . LEU A 1 213 ? -13.326 -11.067 11.632 1.00 83.31 213 LEU A O 1
ATOM 1709 N N . ASN A 1 214 ? -12.949 -10.038 9.678 1.00 84.25 214 ASN A N 1
ATOM 1710 C CA . ASN A 1 214 ? -13.627 -8.789 10.035 1.00 84.25 214 ASN A CA 1
ATOM 1711 C C . ASN A 1 214 ? -15.111 -8.992 10.359 1.00 84.25 214 ASN A C 1
ATOM 1713 O O . ASN A 1 214 ? -15.620 -8.384 11.297 1.00 84.25 214 ASN A O 1
ATOM 1717 N N . ARG A 1 215 ? -15.817 -9.866 9.626 1.00 82.75 215 ARG A N 1
ATOM 1718 C CA . ARG A 1 215 ? -17.210 -10.212 9.958 1.00 82.75 215 ARG A CA 1
ATOM 1719 C C . ARG A 1 215 ? -17.316 -10.908 11.312 1.00 82.75 215 ARG A C 1
ATOM 1721 O O . ARG A 1 215 ? -18.223 -10.600 12.075 1.00 82.75 215 ARG A O 1
ATOM 1728 N N . ARG A 1 216 ? -16.393 -11.820 11.626 1.00 81.50 216 ARG A N 1
ATOM 1729 C CA . ARG A 1 216 ? -16.369 -12.530 12.919 1.00 81.50 216 ARG A CA 1
ATOM 1730 C C . ARG A 1 216 ? -15.967 -11.632 14.082 1.00 81.50 216 ARG A C 1
ATOM 1732 O O . ARG A 1 216 ? -16.451 -11.829 15.186 1.00 81.50 216 ARG A O 1
ATOM 1739 N N . ALA A 1 217 ? -15.153 -10.620 13.811 1.00 82.94 217 ALA A N 1
ATOM 1740 C CA . ALA A 1 217 ? -14.844 -9.533 14.730 1.00 82.94 217 ALA A CA 1
ATOM 1741 C C . ALA A 1 217 ? -15.991 -8.511 14.893 1.00 82.94 217 ALA A C 1
ATOM 1743 O O . ALA A 1 217 ? -15.796 -7.474 15.523 1.00 82.94 217 ALA A O 1
ATOM 1744 N N . GLY A 1 218 ? -17.162 -8.731 14.280 1.00 81.12 218 GLY A N 1
ATOM 1745 C CA . GLY A 1 218 ? -18.287 -7.793 14.349 1.00 81.12 218 GLY A CA 1
ATOM 1746 C C . GLY A 1 218 ? -18.002 -6.432 13.702 1.00 81.12 218 GLY A C 1
ATOM 1747 O O . GLY A 1 218 ? -18.611 -5.437 14.078 1.00 81.12 218 GLY A O 1
ATOM 1748 N N . GLY A 1 219 ? -17.046 -6.356 12.769 1.00 75.12 219 GLY A N 1
ATOM 1749 C CA . GLY A 1 219 ? -16.633 -5.102 12.131 1.00 75.12 219 GLY A CA 1
ATOM 1750 C C . GLY A 1 219 ? -15.845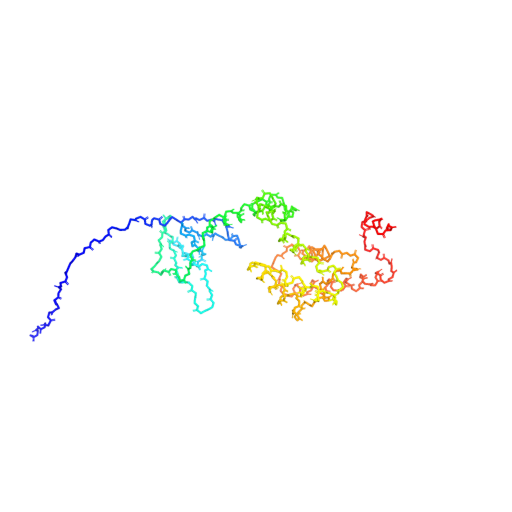 -4.153 13.041 1.00 75.12 219 GLY A C 1
ATOM 1751 O O . GLY A 1 219 ? -15.650 -2.992 12.684 1.00 75.12 219 GLY A O 1
ATOM 1752 N N . GLN A 1 220 ? -15.386 -4.614 14.209 1.00 74.81 220 GLN A N 1
ATOM 1753 C CA . GLN A 1 220 ? -14.619 -3.783 15.130 1.00 74.81 220 GLN A CA 1
ATOM 1754 C C . GLN A 1 220 ? -13.197 -3.532 14.614 1.00 74.81 220 GLN A C 1
ATOM 1756 O O . GLN A 1 220 ? -12.401 -4.449 14.440 1.00 74.81 220 GLN A O 1
ATOM 1761 N N . CYS A 1 221 ? -12.840 -2.257 14.447 1.00 68.06 221 CYS A N 1
ATOM 1762 C CA . CYS A 1 221 ? -11.487 -1.844 14.053 1.00 68.06 221 CYS A CA 1
ATOM 1763 C C . CYS A 1 221 ? -10.482 -1.828 15.223 1.00 68.06 221 CYS A C 1
ATOM 1765 O O . CYS A 1 221 ? -9.291 -1.611 15.006 1.00 68.06 221 CYS A O 1
ATOM 1767 N N . ARG A 1 222 ? -10.949 -1.995 16.468 1.00 72.56 222 ARG A N 1
ATOM 1768 C CA . ARG A 1 222 ? -10.131 -2.008 17.693 1.00 72.56 222 ARG A CA 1
ATOM 1769 C C . ARG A 1 222 ? -10.389 -3.288 18.479 1.00 72.56 222 ARG A C 1
ATOM 1771 O O . ARG A 1 222 ? -11.086 -3.280 19.487 1.00 72.56 222 ARG A O 1
ATOM 1778 N N . LEU A 1 223 ? -9.831 -4.383 17.983 1.00 79.56 223 LEU A N 1
ATOM 1779 C CA . LEU A 1 223 ? -9.846 -5.665 18.676 1.00 79.56 223 LEU A CA 1
ATOM 1780 C C . LEU A 1 223 ? -8.853 -5.636 19.840 1.00 79.56 223 LEU A C 1
ATOM 1782 O O . LEU A 1 223 ? -7.694 -5.254 19.668 1.00 79.56 223 LEU A O 1
ATOM 1786 N N . GLN A 1 224 ? -9.303 -6.056 21.021 1.00 87.25 224 GLN A N 1
ATOM 1787 C CA . GLN A 1 224 ? -8.398 -6.346 22.131 1.00 87.25 224 GLN A CA 1
ATOM 1788 C C . GLN A 1 224 ? -7.484 -7.518 21.752 1.00 87.25 224 GLN A C 1
ATOM 1790 O O . GLN A 1 224 ? -7.914 -8.452 21.077 1.00 87.25 224 GLN A O 1
ATOM 1795 N N . PHE A 1 225 ? -6.228 -7.482 22.198 1.00 85.62 225 PHE A N 1
ATOM 1796 C CA . PHE A 1 225 ? -5.204 -8.448 21.787 1.00 85.62 225 PHE A CA 1
ATOM 1797 C C . PHE A 1 225 ? -5.611 -9.911 22.030 1.00 85.62 225 PHE A C 1
ATOM 1799 O O . PHE A 1 225 ? -5.496 -10.739 21.129 1.00 85.62 225 PHE A O 1
ATOM 1806 N N . TYR A 1 226 ? -6.171 -10.219 23.202 1.00 89.19 226 TYR A N 1
ATOM 1807 C CA . TYR A 1 226 ? -6.629 -11.574 23.527 1.00 89.19 226 TYR A CA 1
ATOM 1808 C C . TYR A 1 226 ? -7.789 -12.042 22.640 1.00 89.19 226 TYR A C 1
ATOM 1810 O O . TYR A 1 226 ? -7.800 -13.187 22.192 1.00 89.19 226 TYR A O 1
ATOM 1818 N N . LEU A 1 227 ? -8.714 -11.139 22.305 1.00 85.06 227 LEU A N 1
ATOM 1819 C CA . LEU A 1 227 ? -9.817 -11.434 21.392 1.00 85.06 227 LEU A CA 1
ATOM 1820 C C . LEU A 1 227 ? -9.310 -11.676 19.961 1.00 85.06 227 LEU A C 1
ATOM 1822 O O . LEU A 1 227 ? -9.791 -12.574 19.273 1.00 85.06 227 LEU A O 1
ATOM 1826 N N . LEU A 1 228 ? -8.300 -10.918 19.520 1.00 87.25 228 LEU A N 1
ATOM 1827 C CA . LEU A 1 228 ? -7.639 -11.149 18.236 1.00 87.25 228 LEU A CA 1
ATOM 1828 C C . LEU A 1 228 ? -6.977 -12.535 18.189 1.00 87.25 228 LEU A C 1
ATOM 1830 O O . LEU A 1 228 ? -7.163 -13.250 17.206 1.00 87.25 228 LEU A O 1
ATOM 1834 N N . ILE A 1 229 ? -6.248 -12.932 19.239 1.00 87.94 229 ILE A N 1
ATOM 1835 C CA . ILE A 1 229 ? -5.624 -14.264 19.321 1.00 87.94 229 ILE A CA 1
ATOM 1836 C C . ILE A 1 229 ? -6.682 -15.361 19.198 1.00 87.94 229 ILE A C 1
ATOM 1838 O O . ILE A 1 229 ? -6.501 -16.304 18.427 1.00 87.94 229 ILE A O 1
ATOM 1842 N N . GLU A 1 230 ? -7.799 -15.238 19.915 1.00 87.62 230 GLU A N 1
ATOM 1843 C CA . GLU A 1 230 ? -8.857 -16.244 19.872 1.00 87.62 230 GLU A CA 1
ATOM 1844 C C . GLU A 1 230 ? -9.478 -16.369 18.471 1.00 87.62 230 GLU A C 1
ATOM 1846 O O . GLU A 1 230 ? -9.668 -17.480 17.965 1.00 87.62 230 GLU A O 1
ATOM 1851 N N . LEU A 1 231 ? -9.748 -15.240 17.806 1.00 87.25 231 LEU A N 1
ATOM 1852 C CA . LEU A 1 231 ? -10.273 -15.223 16.439 1.00 87.25 231 LEU A CA 1
ATOM 1853 C C . LEU A 1 231 ? -9.288 -15.840 15.438 1.00 87.25 231 LEU A C 1
ATOM 1855 O O . LEU A 1 231 ? -9.697 -16.651 14.604 1.00 87.25 231 LEU A O 1
ATOM 1859 N N . LEU A 1 232 ? -7.997 -15.511 15.546 1.00 87.00 232 LEU A N 1
ATOM 1860 C CA . LEU A 1 232 ? -6.948 -16.093 14.705 1.00 87.00 232 LEU A CA 1
ATOM 1861 C C . LEU A 1 232 ? -6.819 -17.603 14.932 1.00 87.00 232 LEU A C 1
ATOM 1863 O O . LEU A 1 232 ? -6.725 -18.362 13.968 1.00 87.00 232 LEU A O 1
ATOM 1867 N N . HIS A 1 233 ? -6.884 -18.057 16.185 1.00 86.12 233 HIS A N 1
ATOM 1868 C CA . HIS A 1 233 ? -6.857 -19.479 16.516 1.00 86.12 233 HIS A CA 1
ATOM 1869 C C . HIS A 1 233 ? -8.071 -20.224 15.935 1.00 86.12 233 HIS A C 1
ATOM 1871 O O . HIS A 1 233 ? -7.922 -21.292 15.336 1.00 86.12 233 HIS A O 1
ATOM 1877 N N . ARG A 1 234 ? -9.276 -19.645 16.033 1.00 83.62 234 ARG A N 1
ATOM 1878 C CA . ARG A 1 234 ? -10.487 -20.206 15.409 1.00 83.62 234 ARG A CA 1
ATOM 1879 C C . ARG A 1 234 ? -10.369 -20.277 13.883 1.00 83.62 234 ARG A C 1
ATOM 1881 O O . ARG A 1 234 ? -10.746 -21.296 13.310 1.00 83.62 234 ARG A O 1
ATOM 1888 N N . GLU A 1 235 ? -9.826 -19.252 13.221 1.00 82.88 235 GLU A N 1
ATOM 1889 C CA . GLU A 1 235 ? -9.569 -19.296 11.770 1.00 82.88 235 GLU A CA 1
ATOM 1890 C C . GLU A 1 235 ? -8.549 -20.376 11.394 1.00 82.88 235 GLU A C 1
ATOM 1892 O O . GLU A 1 235 ? -8.787 -21.153 10.470 1.00 82.88 235 GLU A O 1
ATOM 1897 N N . ALA A 1 236 ? -7.445 -20.488 12.138 1.00 82.88 236 ALA A N 1
ATOM 1898 C CA . ALA A 1 236 ? -6.420 -21.497 11.884 1.00 82.88 236 ALA A CA 1
ATOM 1899 C C . ALA A 1 236 ? -6.983 -22.929 11.960 1.00 82.88 236 ALA A C 1
ATOM 1901 O O . ALA A 1 236 ? -6.648 -23.777 11.128 1.00 82.88 236 ALA A O 1
ATOM 1902 N N . ARG A 1 237 ? -7.909 -23.192 12.894 1.00 81.44 237 ARG A N 1
ATOM 1903 C CA . ARG A 1 237 ? -8.613 -24.485 12.997 1.00 81.44 237 ARG A CA 1
ATOM 1904 C C . ARG A 1 237 ? -9.504 -24.791 11.793 1.00 81.44 237 ARG A C 1
ATOM 1906 O O . ARG A 1 237 ? -9.694 -25.957 11.460 1.00 81.44 237 ARG A O 1
ATOM 1913 N N . LEU A 1 238 ? -10.051 -23.782 11.120 1.00 75.56 238 LEU A N 1
ATOM 1914 C CA . LEU A 1 238 ? -10.824 -24.004 9.896 1.00 75.56 238 LEU A CA 1
ATOM 1915 C C . LEU A 1 238 ? -9.928 -24.301 8.700 1.00 75.56 238 LEU A C 1
ATOM 1917 O O . LEU A 1 238 ? -10.354 -25.008 7.785 1.00 75.56 238 LEU A O 1
ATOM 1921 N N . THR A 1 239 ? -8.689 -23.812 8.705 1.00 72.06 239 THR A N 1
ATOM 1922 C CA . THR A 1 239 ? -7.709 -24.115 7.660 1.00 72.06 239 THR A CA 1
ATOM 1923 C C . THR A 1 239 ? -7.413 -25.610 7.604 1.00 72.06 239 THR A C 1
ATOM 1925 O O . THR A 1 239 ? -7.447 -26.177 6.517 1.00 72.06 239 THR A O 1
ATOM 1928 N N . SER A 1 240 ? -7.227 -26.287 8.743 1.00 70.50 240 SER A N 1
ATOM 1929 C CA . SER A 1 240 ? -6.993 -27.742 8.766 1.00 70.50 240 SER A CA 1
ATOM 1930 C C . SER A 1 240 ? -8.200 -28.542 8.260 1.00 70.50 240 SER A C 1
ATOM 1932 O O . SER A 1 240 ? -8.034 -29.473 7.472 1.00 70.50 240 SER A O 1
ATOM 1934 N N . ILE A 1 241 ? -9.422 -28.133 8.619 1.00 71.38 241 ILE A N 1
ATOM 1935 C CA . ILE A 1 241 ? -10.666 -28.728 8.099 1.00 71.38 241 ILE A CA 1
ATOM 1936 C C . ILE A 1 241 ? -10.781 -28.500 6.587 1.00 71.38 241 ILE A C 1
ATOM 1938 O O . ILE A 1 241 ? -11.121 -29.414 5.840 1.00 71.38 241 ILE A O 1
ATOM 1942 N N . THR A 1 242 ? -10.449 -27.298 6.116 1.00 65.81 242 THR A N 1
ATOM 1943 C CA . THR A 1 242 ? -10.473 -26.951 4.690 1.00 65.81 242 THR A CA 1
ATOM 1944 C C . THR A 1 242 ? -9.434 -27.753 3.910 1.00 65.81 242 THR A C 1
ATOM 1946 O O . THR A 1 242 ? -9.759 -28.275 2.848 1.00 65.81 242 THR A O 1
ATOM 1949 N N . ILE A 1 243 ? -8.214 -27.903 4.440 1.00 68.56 243 ILE A N 1
ATOM 1950 C CA . ILE A 1 243 ? -7.152 -28.736 3.856 1.00 68.56 243 ILE A CA 1
ATOM 1951 C C . ILE A 1 243 ? -7.632 -30.183 3.736 1.00 68.56 243 ILE A C 1
ATOM 1953 O O . ILE A 1 243 ? -7.542 -30.750 2.651 1.00 68.56 243 ILE A O 1
ATOM 1957 N N . LYS A 1 244 ? -8.215 -30.743 4.804 1.00 70.94 244 LYS A N 1
ATOM 1958 C CA . LYS A 1 244 ? -8.742 -32.114 4.816 1.00 70.94 244 LYS A CA 1
ATOM 1959 C C . LYS A 1 244 ? -9.881 -32.309 3.811 1.00 70.94 244 LYS A C 1
ATOM 1961 O O . LYS A 1 244 ? -9.920 -33.275 3.063 1.00 70.94 244 LYS A O 1
ATOM 1966 N N . LEU A 1 245 ? -10.798 -31.353 3.719 1.00 65.06 245 LEU A N 1
ATOM 1967 C CA . LEU A 1 245 ? -11.886 -31.413 2.743 1.00 65.06 245 LEU A CA 1
ATOM 1968 C C . LEU A 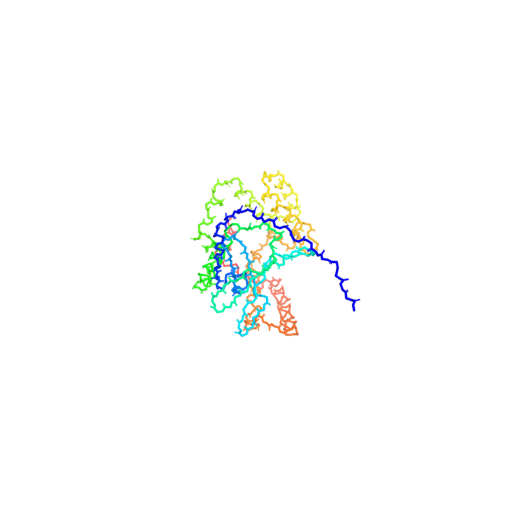1 245 ? -11.381 -31.255 1.298 1.00 65.06 245 LEU A C 1
ATOM 1970 O O . LEU A 1 245 ? -11.972 -31.828 0.382 1.00 65.06 245 LEU A O 1
ATOM 1974 N N . VAL A 1 246 ? -10.307 -30.492 1.070 1.00 66.19 246 VAL A N 1
ATOM 1975 C CA . VAL A 1 246 ? -9.650 -30.377 -0.243 1.00 66.19 246 VAL A CA 1
ATOM 1976 C C . VAL A 1 246 ? -8.901 -31.667 -0.595 1.00 66.19 246 VAL A C 1
ATOM 1978 O O . VAL A 1 246 ? -9.039 -32.130 -1.728 1.00 66.19 246 VAL A O 1
ATOM 1981 N N . SER A 1 247 ? -8.173 -32.282 0.348 1.00 68.88 247 SER A N 1
ATOM 1982 C CA . SER A 1 247 ? -7.493 -33.572 0.138 1.00 68.88 247 SER A CA 1
ATOM 1983 C C . SER A 1 247 ? -8.482 -34.698 -0.145 1.00 68.88 247 SER A C 1
ATOM 1985 O O . SER A 1 247 ? -8.278 -35.479 -1.071 1.00 68.88 247 SER A O 1
ATOM 1987 N N . ASP A 1 248 ? -9.615 -34.702 0.559 1.00 73.50 248 ASP A N 1
ATOM 1988 C CA . ASP A 1 248 ? -10.711 -35.655 0.360 1.00 73.50 248 ASP A CA 1
ATOM 1989 C C . ASP A 1 248 ? -11.508 -35.374 -0.930 1.00 73.50 248 ASP A C 1
ATOM 1991 O O . ASP A 1 248 ? -12.503 -36.042 -1.211 1.00 73.50 248 ASP A O 1
ATOM 1995 N N . LYS A 1 249 ? -11.122 -34.351 -1.712 1.00 65.00 249 LYS A N 1
ATOM 1996 C CA . LYS A 1 249 ? -11.816 -33.853 -2.917 1.00 65.00 249 LYS A CA 1
ATOM 1997 C C . LYS A 1 249 ? -13.280 -33.439 -2.677 1.00 65.00 249 LYS A C 1
ATOM 1999 O O . LYS A 1 249 ? -14.020 -33.205 -3.635 1.00 65.00 249 LYS A O 1
ATOM 2004 N N . LYS A 1 250 ? -13.696 -33.297 -1.413 1.00 59.88 250 LYS A N 1
ATOM 2005 C CA . LYS A 1 250 ? -15.046 -32.889 -0.982 1.00 59.88 250 LYS A CA 1
ATOM 2006 C C . LYS A 1 250 ? -15.247 -31.375 -1.074 1.00 59.88 250 LYS A C 1
ATOM 2008 O O . LYS A 1 250 ? -16.351 -30.912 -1.342 1.00 59.88 250 LYS A O 1
ATOM 2013 N N . LEU A 1 251 ? -14.174 -30.595 -0.938 1.00 53.28 251 LEU A N 1
ATOM 2014 C CA . LEU A 1 251 ? -14.152 -29.155 -1.191 1.00 53.28 251 LEU A CA 1
ATOM 2015 C C . LEU A 1 251 ? -13.633 -28.883 -2.607 1.00 53.28 251 LEU A C 1
ATOM 2017 O O . LEU A 1 251 ? -12.458 -28.597 -2.831 1.00 53.28 251 LEU A O 1
ATOM 2021 N N . LYS A 1 252 ? -14.537 -28.874 -3.592 1.00 51.81 252 LYS A N 1
ATOM 2022 C CA . LYS A 1 252 ? -14.298 -28.106 -4.821 1.00 51.81 252 LYS A CA 1
ATOM 2023 C C . LYS A 1 252 ? -14.452 -26.641 -4.437 1.00 51.81 252 LYS A C 1
ATOM 2025 O O . LYS A 1 252 ? -15.548 -26.107 -4.574 1.00 51.81 252 LYS A O 1
ATOM 2030 N N . ARG A 1 253 ? -13.409 -25.988 -3.903 1.00 49.84 253 ARG A N 1
ATOM 2031 C CA . ARG A 1 253 ? -13.451 -24.532 -3.676 1.00 49.84 253 ARG A CA 1
ATOM 2032 C C . ARG A 1 253 ? -13.866 -23.911 -5.008 1.00 49.84 253 ARG A C 1
ATOM 2034 O O . ARG A 1 253 ? -13.160 -24.060 -6.003 1.00 49.84 253 ARG A O 1
ATOM 2041 N N . ILE A 1 254 ? -15.092 -23.390 -5.054 1.00 49.72 254 ILE A N 1
ATOM 2042 C CA . ILE A 1 254 ? -15.834 -23.209 -6.301 1.00 49.72 254 ILE A CA 1
ATOM 2043 C C . ILE A 1 254 ? -15.099 -22.161 -7.136 1.00 49.72 254 ILE A C 1
ATOM 2045 O O . ILE A 1 254 ? -15.307 -20.962 -6.971 1.00 49.72 254 ILE A O 1
ATOM 2049 N N . GLN A 1 255 ? -14.274 -22.592 -8.092 1.00 48.53 255 GLN A N 1
ATOM 2050 C CA . GLN A 1 255 ? -14.083 -21.775 -9.279 1.00 48.53 255 GLN A CA 1
ATOM 2051 C C . GLN A 1 255 ? -15.475 -21.642 -9.893 1.00 48.53 255 GLN A C 1
ATOM 2053 O O . GLN A 1 255 ? -16.120 -22.646 -10.239 1.00 48.53 255 GLN A O 1
ATOM 2058 N N . ARG A 1 256 ? -15.974 -20.400 -9.966 1.00 52.38 256 ARG A N 1
ATOM 2059 C CA . ARG A 1 256 ? -17.239 -20.099 -10.648 1.00 52.38 256 ARG A CA 1
ATOM 2060 C C . ARG A 1 256 ? -17.213 -20.820 -11.995 1.00 52.38 256 ARG A C 1
ATOM 2062 O O . ARG A 1 256 ? -16.168 -20.840 -12.641 1.00 52.38 256 ARG A O 1
ATOM 2069 N N . ARG A 1 257 ? -18.329 -21.4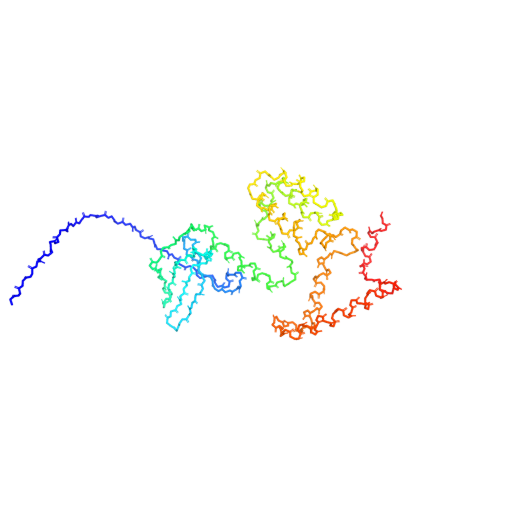41 -12.394 1.00 51.88 257 ARG A N 1
ATOM 2070 C CA . ARG A 1 257 ? -18.441 -22.281 -13.608 1.00 51.88 257 ARG A CA 1
ATOM 2071 C C . ARG A 1 257 ? -17.723 -21.665 -14.821 1.00 51.88 257 ARG A C 1
ATOM 2073 O O . ARG A 1 257 ? -16.975 -22.363 -15.496 1.00 51.88 257 ARG A O 1
ATOM 2080 N N . LYS A 1 258 ? -17.839 -20.341 -14.970 1.00 49.00 258 LYS A N 1
ATOM 2081 C CA . LYS A 1 258 ? -17.121 -19.500 -15.940 1.00 49.00 258 LYS A CA 1
ATOM 2082 C C . LYS A 1 258 ? -15.603 -19.762 -16.012 1.00 49.00 258 LYS A C 1
ATOM 2084 O O . LYS A 1 258 ? -15.073 -19.937 -17.097 1.00 49.00 258 LYS A O 1
ATOM 2089 N N . TYR A 1 259 ? -14.899 -19.827 -14.880 1.00 49.09 259 TYR A N 1
ATOM 2090 C CA . TYR A 1 259 ? -13.441 -20.033 -14.836 1.00 49.09 259 TYR A CA 1
ATOM 2091 C C . TYR A 1 259 ? -13.023 -21.493 -15.030 1.00 49.09 259 TYR A C 1
ATOM 2093 O O . TYR A 1 259 ? -11.942 -21.744 -15.553 1.00 49.09 259 TYR A O 1
ATOM 2101 N N . ARG A 1 260 ? -13.882 -22.452 -14.655 1.00 53.50 260 ARG A N 1
ATOM 2102 C CA . ARG A 1 260 ? -13.641 -23.877 -14.941 1.00 53.50 260 ARG A CA 1
ATOM 2103 C C . ARG A 1 260 ? -13.670 -24.156 -16.443 1.00 53.50 260 ARG A C 1
ATOM 2105 O O . ARG A 1 260 ? -12.815 -24.876 -16.935 1.00 53.50 260 ARG A O 1
ATOM 2112 N N . GLN A 1 261 ? -14.610 -23.540 -17.158 1.00 53.34 261 GLN A N 1
ATOM 2113 C CA . GLN A 1 261 ? -14.741 -23.678 -18.612 1.00 53.34 261 GLN A CA 1
ATOM 2114 C C . GLN A 1 261 ? -13.576 -23.025 -19.371 1.00 53.34 261 GLN A C 1
ATOM 2116 O O . GLN A 1 261 ? -13.117 -23.572 -20.364 1.00 53.34 261 GLN A O 1
ATOM 2121 N N . LEU A 1 262 ? -13.045 -21.902 -18.873 1.00 55.22 262 LEU A N 1
ATOM 2122 C CA . LEU A 1 262 ? -11.889 -21.217 -19.470 1.00 55.22 262 LEU A CA 1
ATOM 2123 C C . LEU A 1 262 ? -10.565 -21.995 -19.361 1.00 55.22 262 LEU A C 1
ATOM 2125 O O . LEU A 1 262 ? -9.637 -21.674 -20.087 1.00 55.22 262 LEU A O 1
ATOM 2129 N N . ARG A 1 263 ? -10.458 -22.979 -18.458 1.00 48.94 263 ARG A N 1
ATOM 2130 C CA . ARG A 1 263 ? -9.261 -23.826 -18.282 1.00 48.94 263 ARG A CA 1
ATOM 2131 C C . ARG A 1 263 ? -9.304 -25.146 -19.065 1.00 48.94 263 ARG A C 1
ATOM 2133 O O . ARG A 1 263 ? -8.319 -25.872 -19.039 1.00 48.94 263 ARG A O 1
ATOM 2140 N N . GLN A 1 264 ? -10.450 -25.495 -19.653 1.00 45.53 264 GLN A N 1
ATOM 2141 C CA . GLN A 1 264 ? -10.645 -26.732 -20.428 1.00 45.53 264 GLN A CA 1
ATOM 2142 C C . GLN A 1 264 ? -10.489 -26.528 -21.945 1.00 45.53 264 GLN A C 1
ATOM 2144 O O . GLN A 1 264 ? -10.636 -27.488 -22.694 1.00 45.53 264 GLN A O 1
ATOM 2149 N N . LYS A 1 265 ? -10.215 -25.296 -22.382 1.00 37.94 265 LYS A N 1
ATOM 2150 C CA . LYS A 1 265 ? -9.691 -24.984 -23.713 1.00 37.94 265 LYS A CA 1
ATOM 2151 C C . LYS A 1 265 ? -8.189 -24.782 -23.601 1.00 37.94 265 LYS A C 1
ATOM 2153 O O . LYS A 1 265 ? -7.503 -25.138 -24.575 1.00 37.94 265 LYS A O 1
#

Radius of gyration: 28.32 Å; chains: 1; bounding box: 51×94×67 Å

Foldseek 3Di:
DDDDDDDDDDDDDDDDDDDDPVFDKDWLQLLDPRRHIWIATPQQWIWDFPDDDPFKTKTATPAQDPPDGFGWIWIDGPNDIDTDPGDGPDHHDPCNVVSSVLSVVLVVVCVVPVPDDSVVSVVVVPPVVVLPPDPLVVVLVVQLVCLLQDDLVVSLVSLVVSCVVDPDPVSVVVSVCCCVPEDPDPVHHSNNRRCHPPPDHPVCVVVVLVVVLCVVVVVDPDDDPVRSVVSVVVVVVVVVVQVVCVVVVVDPVDPDPVVVVVVVD

Secondary structure (DSSP, 8-state):
------------------------EEEETT-STTS--EEEETTS-EEEEEEE-SS-EEEEES---SSS----EEEEETTEEEE-SPPPSS---TTHHHHHHHHHHHHHHHHHTTTS-HHHHHHHTTTHHHHHS-HHHHHHHHHHHTGGGS-HHHHHHHHHHHHTT--SHHHHHHHHHHIIIIIS-SSS-HHHH--TT-SS-HHHHHHHHHHHHHHHTTT-SS--HHHHHHHHHHHHHHHHHHHHHHHTT-------HHHHHHT--

Organism: NCBI:txid46732

Sequence (265 aa):
IESSIEEPLLGDDTDTANPNNHVTFQLVEEGSKRRKTKLVDSLGYSYNVRSKRSYATYWQCTVRPRGNACKATVIQQDGTFQAGANAHNHSSEPGAVTAAKIVKLVKEKALEDKFKPASAIVQELGLQTAYSNDEATYRFIRKLMALPFLPHYEIRPMFVRLSVLAHTQPLHNLTDYIQEQWIESTIFTPKDWSVFKQPIRTNNNIEGWHNALNRRAGGQCRLQFYLLIELLHREARLTSITIKLVSDKKLKRIQRRKYRQLRQK

InterPro domains:
  IPR007588 Zinc finger, FLYWCH-type [PF04500] (34-90)